Protein AF-A0A447KKJ1-F1 (afdb_monomer_lite)

Foldseek 3Di:
DFDFFCVVVLQVVLLVVLLCVQADVCCVVVVQEAADDDDLVDFDQDKHKYKYFPDKDFDPVPDDPDDFCQDPVQLATDFDWTWMKTKIKIFITHPPDCPVVVRVVSVVSSLVSLVVRDSVAPPKDKDWQDPDVPPVVLVVVVVVNVDDGDITMMMIIDITGDRPDDDDRNDDDPDDDDDDDPDDCCVVPPQNVLLVQLLVQLLVLCCVPPPPDDPVVVVVSVVQSVQKDWDWDCDPPPDPVSAIEIEIEHEDEPVSVVSSVVSSVVVQVVCVVHHHYDYDYDYDDPPDD

Secondary structure (DSSP, 8-state):
-PPPP-HHHHHHHHHHHHHHTTS-HHHHHTT-EE-SPP-SSS--SS-EEEEEEEEEEE-GGG---PPPPEETTTTEEPPEEEEEEEEEEEEEE--S---HHHHHHHHHHHHHHHHT---S-TT-EEEES---S-HHHHHHHHHHHSS---EEEEEEEEEEEE--S-PPP-------------S-GGGT-HHHHHHHHHHHHHHHHHHHHH-S--HHHHHHHHHHHHT-EEEEE--SSS-TT-PPEEEEEEEE-HHHHHHHHHHHHHHHHHHTTT-EEEEEEEE------

Organism: Serratia odorifera (NCBI:txid618)

InterPro domains:
  IPR025351 Pvc16, N-term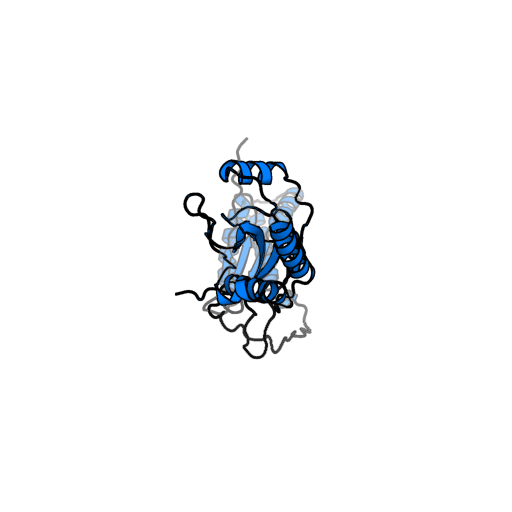inal [PF14065] (12-173)

Sequence (289 aa):
MKKSDMTLIELNTHIRTALEAYLPPEFKTANRIRFDMFDKESLPDSPTVYVFLYDIQEDLELRHGQSRHYQQQTEAFSPRYVLVRCCYLLTYWWTGDDKVTEALRVNNMALNALLNLKLGMPDAFVRVIAPSEHLSSLGNFWQSLDKPRLGLNFTVTVPVDLDLDDDAATPRVMNASLANMAATWEHEDVALQFKRALIEAALVAYAQQSGAASASDWLAVRTKLAHLQVTCDYGAALSPDGLPVIRVEGLLDSSLYETVVSEGEKLTGGWAEQCSVEMSAVQLMSTKT

pLDDT: mean 81.18, std 12.59, range [33.22, 95.81]

Radius of gyration: 37.08 Å; chains: 1; bounding box: 80×46×94 Å

Structure (mmCIF, N/CA/C/O backbone):
data_AF-A0A447KKJ1-F1
#
_entry.id   AF-A0A447KKJ1-F1
#
loop_
_atom_site.group_PDB
_atom_site.id
_atom_site.type_symbol
_atom_site.label_atom_id
_atom_site.label_alt_id
_atom_site.label_comp_id
_atom_site.label_asym_id
_atom_site.label_entity_id
_atom_site.label_seq_id
_atom_site.pdbx_PDB_ins_code
_atom_site.Cartn_x
_atom_site.Cartn_y
_atom_site.Cartn_z
_atom_site.occupancy
_atom_site.B_iso_or_equiv
_atom_site.auth_seq_id
_atom_site.auth_comp_id
_atom_site.auth_asym_id
_atom_site.auth_atom_id
_atom_site.pdbx_PDB_model_num
ATOM 1 N N . MET A 1 1 ? -14.489 10.759 -12.093 1.00 66.44 1 MET A N 1
ATOM 2 C CA . MET A 1 1 ? -14.252 10.716 -10.634 1.00 66.44 1 MET A CA 1
ATOM 3 C C . MET A 1 1 ? -13.598 9.377 -10.373 1.00 66.44 1 MET A C 1
ATOM 5 O O . MET A 1 1 ? -14.211 8.392 -10.759 1.00 66.44 1 MET A O 1
ATOM 9 N N . LYS A 1 2 ? -12.358 9.343 -9.869 1.00 75.56 2 LYS A N 1
ATOM 10 C CA . LYS A 1 2 ? -11.648 8.076 -9.637 1.00 75.56 2 LYS A CA 1
ATOM 11 C C . LYS A 1 2 ? -12.339 7.281 -8.530 1.00 75.56 2 LYS A C 1
ATOM 13 O O . LYS A 1 2 ? -12.807 7.893 -7.565 1.00 75.56 2 LYS A O 1
ATOM 18 N N . LYS A 1 3 ? -12.409 5.955 -8.653 1.00 84.25 3 LYS A N 1
ATOM 19 C CA . LYS A 1 3 ? -12.939 5.102 -7.580 1.00 84.25 3 LYS A CA 1
ATOM 20 C C . LYS A 1 3 ? -11.940 5.037 -6.418 1.00 84.25 3 LYS A C 1
ATOM 22 O O . LYS A 1 3 ? -10.749 4.827 -6.629 1.00 84.25 3 LYS A O 1
ATOM 27 N N . SER A 1 4 ? -12.425 5.238 -5.194 1.00 85.94 4 SER A N 1
ATOM 28 C CA . SER A 1 4 ? -11.621 5.122 -3.972 1.00 85.94 4 SER A CA 1
ATOM 29 C C . SER A 1 4 ? -11.809 3.754 -3.328 1.00 85.94 4 SER A C 1
ATOM 31 O O . SER A 1 4 ? -12.918 3.218 -3.305 1.00 85.94 4 SER A O 1
ATOM 33 N N . ASP A 1 5 ? -10.717 3.218 -2.800 1.00 90.25 5 ASP A N 1
ATOM 34 C CA . ASP A 1 5 ? -10.704 2.004 -1.995 1.00 90.25 5 ASP A CA 1
ATOM 35 C C . ASP A 1 5 ? -11.358 2.253 -0.619 1.00 90.25 5 ASP A C 1
ATOM 37 O O . ASP A 1 5 ? -11.205 3.328 -0.031 1.00 90.25 5 ASP A O 1
ATOM 41 N N . MET A 1 6 ? -12.127 1.279 -0.122 1.00 93.44 6 MET A N 1
ATOM 42 C CA . MET A 1 6 ? -12.921 1.391 1.113 1.00 93.44 6 MET A CA 1
ATOM 43 C C . MET A 1 6 ? -12.345 0.578 2.283 1.00 93.44 6 MET A C 1
ATOM 45 O O . MET A 1 6 ? -12.943 0.548 3.363 1.00 93.44 6 MET A O 1
ATOM 49 N N . THR A 1 7 ? -11.167 -0.026 2.116 1.00 93.69 7 THR A N 1
ATOM 50 C CA . THR A 1 7 ? -10.544 -0.961 3.065 1.00 93.69 7 THR A CA 1
ATOM 51 C C . THR A 1 7 ? -10.385 -0.365 4.462 1.00 93.69 7 THR A C 1
ATOM 53 O O . THR A 1 7 ? -10.621 -1.042 5.458 1.00 93.69 7 THR A O 1
ATOM 56 N N . LEU A 1 8 ? -10.052 0.926 4.577 1.00 92.88 8 LEU A N 1
ATOM 57 C CA . LEU A 1 8 ? -9.929 1.606 5.878 1.00 92.88 8 LEU A CA 1
ATOM 58 C C . LEU A 1 8 ? -11.261 1.666 6.651 1.00 92.88 8 LEU A C 1
ATOM 60 O O . LEU A 1 8 ? -11.288 1.565 7.879 1.00 92.88 8 LEU A O 1
ATOM 64 N N . ILE A 1 9 ? -12.379 1.826 5.942 1.00 94.12 9 ILE A N 1
ATOM 65 C CA . ILE A 1 9 ? -13.719 1.883 6.543 1.00 94.12 9 ILE A CA 1
ATOM 66 C C . ILE A 1 9 ? -14.171 0.475 6.945 1.00 94.12 9 ILE A C 1
ATOM 68 O O . ILE A 1 9 ? -14.724 0.278 8.033 1.00 94.12 9 ILE A O 1
ATOM 72 N N . GLU A 1 10 ? -13.896 -0.512 6.096 1.00 95.00 10 GLU A N 1
ATOM 73 C CA . GLU A 1 10 ? -14.143 -1.925 6.388 1.00 95.00 10 GLU A CA 1
ATOM 74 C C . GLU A 1 10 ? -13.330 -2.384 7.604 1.00 95.00 10 GLU A C 1
ATOM 76 O O . GLU A 1 10 ? -13.890 -2.970 8.532 1.00 95.00 10 GLU A O 1
ATOM 81 N N . LEU A 1 11 ? -12.053 -2.001 7.684 1.00 95.62 11 LEU A N 1
ATOM 82 C CA . LEU A 1 11 ? -11.183 -2.264 8.828 1.00 95.62 11 LEU A CA 1
ATOM 83 C C . LEU A 1 11 ? -11.795 -1.754 10.141 1.00 95.62 11 LEU A C 1
ATOM 85 O O . LEU A 1 11 ? -11.898 -2.511 11.108 1.00 95.62 11 LEU A O 1
ATOM 89 N N . ASN A 1 12 ? -12.270 -0.505 10.180 1.00 95.50 12 ASN A N 1
ATOM 90 C CA . ASN A 1 12 ? -12.935 0.043 11.368 1.00 95.50 12 ASN A CA 1
ATOM 91 C C . ASN A 1 12 ? -14.199 -0.749 11.745 1.00 95.50 12 ASN A C 1
ATOM 93 O O . ASN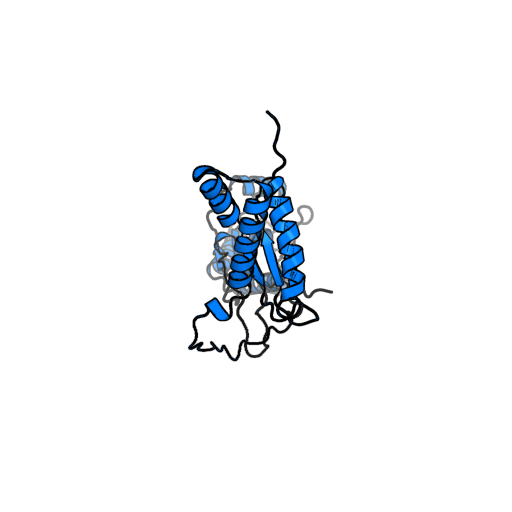 A 1 12 ? -14.478 -0.970 12.927 1.00 95.50 12 ASN A O 1
ATOM 97 N N . THR A 1 13 ? -14.950 -1.221 10.750 1.00 94.94 13 THR A N 1
ATOM 98 C CA . THR A 1 13 ? -16.148 -2.049 10.955 1.00 94.94 13 THR A CA 1
ATOM 99 C C . THR A 1 13 ? -15.791 -3.417 11.545 1.00 94.94 13 THR A C 1
ATOM 101 O O . THR A 1 13 ? -16.455 -3.896 12.472 1.00 94.94 13 THR A O 1
ATOM 104 N N . HIS A 1 14 ? -14.704 -4.029 11.077 1.00 95.06 14 HIS A N 1
ATOM 105 C CA . HIS A 1 14 ? -14.198 -5.291 11.609 1.00 95.06 14 HIS A CA 1
ATOM 106 C C . HIS A 1 14 ? -13.654 -5.150 13.033 1.00 95.06 14 HIS A C 1
ATOM 108 O O . HIS A 1 14 ? -13.992 -5.965 13.895 1.00 95.06 14 HIS A O 1
ATOM 114 N N . ILE A 1 15 ? -12.900 -4.084 13.319 1.00 95.81 15 ILE A N 1
ATOM 115 C CA . ILE A 1 15 ? -12.424 -3.777 14.676 1.00 95.81 15 ILE A CA 1
ATOM 116 C C . ILE A 1 15 ? -13.611 -3.608 15.628 1.00 95.81 15 ILE A C 1
ATOM 118 O O . ILE A 1 15 ? -13.632 -4.212 16.701 1.00 95.81 15 ILE A O 1
ATOM 122 N N . ARG A 1 16 ? -14.634 -2.839 15.229 1.00 95.81 16 ARG A N 1
ATOM 123 C CA . ARG A 1 16 ? -15.863 -2.668 16.018 1.00 95.81 16 ARG A CA 1
ATOM 124 C C . ARG A 1 16 ? -16.508 -4.013 16.327 1.00 95.81 16 ARG A C 1
ATOM 126 O O . ARG A 1 16 ? -16.782 -4.303 17.486 1.00 95.81 16 ARG A O 1
ATOM 133 N N . THR A 1 17 ? -16.721 -4.830 15.300 1.00 94.62 17 THR A N 1
ATOM 134 C CA . THR A 1 17 ? -17.378 -6.136 15.433 1.00 94.62 17 THR A CA 1
ATOM 135 C C . THR A 1 17 ? -16.623 -7.048 16.401 1.00 94.62 17 THR A C 1
ATOM 137 O O . THR A 1 17 ? -17.237 -7.715 17.231 1.00 94.62 17 THR A O 1
ATOM 140 N N . ALA A 1 18 ? -15.290 -7.044 16.343 1.00 93.81 18 ALA A N 1
ATOM 141 C CA . ALA A 1 18 ? -14.468 -7.825 17.257 1.00 93.81 18 ALA A CA 1
ATOM 142 C C . ALA A 1 18 ? -14.546 -7.318 18.706 1.00 93.81 18 ALA A C 1
ATOM 144 O O . ALA A 1 18 ? -14.642 -8.123 19.630 1.00 93.81 18 ALA A O 1
ATOM 145 N N . LEU A 1 19 ? -14.563 -5.998 18.921 1.00 95.50 19 LEU A N 1
ATOM 146 C CA . LEU A 1 19 ? -14.738 -5.415 20.255 1.00 95.50 19 LEU A CA 1
ATOM 147 C C . LEU A 1 19 ? -16.122 -5.729 20.838 1.00 95.50 19 LEU A C 1
ATOM 149 O O . LEU A 1 19 ? -16.230 -6.095 22.007 1.00 95.50 19 LEU A O 1
ATOM 153 N N . GLU A 1 20 ? -17.176 -5.648 20.025 1.00 95.25 20 GLU A N 1
ATOM 154 C CA . GLU A 1 20 ? -18.554 -5.960 20.430 1.00 95.25 20 GLU A CA 1
ATOM 155 C C . GLU A 1 20 ? -18.747 -7.412 20.888 1.00 95.25 20 GLU A C 1
ATOM 157 O O . GLU A 1 20 ? -19.671 -7.686 21.649 1.00 95.25 20 GLU A O 1
ATOM 162 N N . ALA A 1 21 ? -17.893 -8.341 20.450 1.00 94.31 21 ALA A N 1
ATOM 163 C CA . ALA A 1 21 ? -17.963 -9.742 20.863 1.00 94.31 21 ALA A CA 1
ATOM 164 C C . ALA A 1 21 ? -17.485 -9.979 22.308 1.00 94.31 21 ALA A C 1
ATOM 166 O O . ALA A 1 21 ? -17.864 -10.976 22.921 1.00 94.31 21 ALA A O 1
ATOM 167 N N . TYR A 1 22 ? -16.657 -9.081 22.848 1.00 95.00 22 TYR A N 1
ATOM 168 C CA . TYR A 1 22 ? -16.063 -9.207 24.185 1.00 95.00 22 TYR A CA 1
ATOM 169 C C . TYR A 1 22 ? -16.583 -8.162 25.172 1.00 95.00 22 TYR A C 1
ATOM 171 O O . TYR A 1 22 ? -16.606 -8.414 26.377 1.00 95.00 22 TYR A O 1
ATOM 179 N N . LEU A 1 23 ? -16.965 -6.980 24.686 1.00 94.19 23 LEU A N 1
ATOM 180 C CA . LEU A 1 23 ? -17.504 -5.919 25.527 1.00 94.19 23 LEU A CA 1
ATOM 181 C C . LEU A 1 23 ? -18.961 -6.206 25.926 1.00 94.19 23 LEU A C 1
ATOM 183 O O . LEU A 1 23 ? -19.683 -6.898 25.206 1.00 94.19 23 LEU A O 1
ATOM 187 N N . PRO A 1 24 ? -19.431 -5.653 27.061 1.00 93.25 24 PRO A N 1
ATOM 188 C CA . PRO A 1 24 ? -20.820 -5.793 27.473 1.00 93.25 24 PRO A CA 1
ATOM 189 C C . PRO A 1 24 ? -21.792 -5.341 26.368 1.00 93.25 24 PRO A C 1
ATOM 191 O O . PRO A 1 24 ? -21.516 -4.337 25.705 1.00 93.25 24 PRO A O 1
ATOM 194 N N . PRO A 1 25 ? -22.960 -5.993 26.207 1.00 92.19 25 PRO A N 1
ATOM 195 C CA . PRO A 1 25 ? -23.924 -5.672 25.148 1.00 92.19 25 PRO A CA 1
ATOM 196 C C . PRO A 1 25 ? -24.346 -4.199 25.106 1.00 92.19 25 PRO A C 1
ATOM 198 O O . PRO A 1 25 ? -24.635 -3.666 24.037 1.00 92.19 25 PRO A O 1
ATOM 201 N N . GLU A 1 26 ? -24.317 -3.522 26.257 1.00 91.50 26 GLU A N 1
ATOM 202 C CA . GLU A 1 26 ? -24.588 -2.090 26.374 1.00 91.50 26 GLU A CA 1
ATOM 203 C C . GLU A 1 26 ? -23.679 -1.229 25.489 1.00 91.50 26 GLU A C 1
ATOM 205 O O . GLU A 1 26 ? -24.110 -0.189 24.992 1.00 91.50 26 GLU A O 1
ATOM 210 N N . PHE A 1 27 ? -22.427 -1.653 25.269 1.00 92.00 27 PHE A N 1
ATOM 211 C CA . PHE A 1 27 ? -21.494 -0.924 24.414 1.00 92.00 27 PHE A CA 1
ATOM 212 C C . PHE A 1 27 ? -21.936 -0.921 22.953 1.00 92.00 27 PHE A C 1
ATOM 214 O O . PHE A 1 27 ? -21.763 0.083 22.262 1.00 92.00 27 PHE A O 1
ATOM 221 N N . LYS A 1 28 ? -22.568 -2.011 22.511 1.00 91.06 28 LYS A N 1
ATOM 222 C CA . LYS A 1 28 ? -23.168 -2.126 21.185 1.00 91.06 28 LYS A CA 1
ATOM 223 C C . LYS A 1 28 ? -24.482 -1.353 21.106 1.00 91.06 28 LYS A C 1
ATOM 225 O O . LYS A 1 28 ? -24.646 -0.510 20.230 1.00 91.06 28 LYS A O 1
ATOM 230 N N . THR A 1 29 ? -25.414 -1.599 22.030 1.00 88.88 29 THR A N 1
ATOM 231 C CA . THR A 1 29 ? -26.774 -1.033 21.956 1.00 88.88 29 THR A CA 1
ATOM 232 C C . THR A 1 29 ? -26.808 0.482 22.125 1.00 88.88 29 THR A C 1
ATOM 234 O O . THR A 1 29 ? -27.641 1.138 21.511 1.00 88.88 29 THR A O 1
ATOM 237 N N . ALA A 1 30 ? -25.914 1.043 22.943 1.00 86.56 30 ALA A N 1
ATOM 238 C CA . ALA A 1 30 ? -25.822 2.483 23.180 1.00 86.56 30 ALA A CA 1
ATOM 239 C C . ALA A 1 30 ? -24.724 3.169 22.344 1.00 86.56 30 ALA A C 1
ATOM 241 O O . ALA A 1 30 ? -24.397 4.322 22.609 1.00 86.56 30 ALA A O 1
ATOM 242 N N . ASN A 1 31 ? -24.141 2.471 21.358 1.00 88.25 31 ASN A N 1
ATOM 243 C CA . ASN A 1 31 ? -23.061 2.975 20.502 1.00 88.25 31 ASN A CA 1
ATOM 244 C C . ASN A 1 31 ? -21.889 3.605 21.289 1.00 88.25 31 ASN A C 1
ATOM 246 O O . ASN A 1 31 ? -21.388 4.679 20.960 1.00 88.25 31 ASN A O 1
ATOM 250 N N . ARG A 1 32 ? -21.437 2.922 22.346 1.00 92.44 32 ARG A N 1
ATOM 251 C CA . ARG A 1 32 ? -20.349 3.382 23.230 1.00 92.44 32 ARG A CA 1
ATOM 252 C C . ARG A 1 32 ? -18.958 2.968 22.736 1.00 92.44 32 ARG A C 1
ATOM 254 O O . ARG A 1 32 ? -17.987 3.086 23.476 1.00 92.44 32 ARG A O 1
ATOM 261 N N . ILE A 1 33 ? -18.854 2.458 21.510 1.00 94.81 33 ILE A N 1
ATOM 262 C CA . ILE A 1 33 ? -17.582 2.237 20.813 1.00 94.81 33 ILE A CA 1
ATOM 263 C C . ILE A 1 33 ? -17.464 3.324 19.747 1.00 94.81 33 ILE A C 1
ATOM 265 O O . ILE A 1 33 ? -18.212 3.329 18.763 1.00 94.81 33 ILE A O 1
ATOM 269 N N . ARG A 1 34 ? -16.545 4.264 19.950 1.00 94.44 34 ARG A N 1
ATOM 270 C CA . ARG A 1 34 ? -16.376 5.450 19.105 1.00 94.44 34 ARG A CA 1
ATOM 271 C C . ARG A 1 34 ? -15.046 5.405 18.363 1.00 94.44 34 ARG A C 1
ATOM 273 O O . ARG A 1 34 ? -14.055 4.947 18.915 1.00 94.44 34 ARG A O 1
ATOM 280 N N . PHE A 1 35 ? -15.047 5.867 17.116 1.00 94.06 35 PHE A N 1
ATOM 281 C CA . PHE A 1 35 ? -13.861 5.941 16.243 1.00 94.06 35 PHE A CA 1
ATOM 282 C C . PHE A 1 35 ? -13.492 7.390 15.892 1.00 94.06 35 PHE A C 1
ATOM 284 O O . PHE A 1 35 ? -12.598 7.632 15.086 1.00 94.06 35 PHE A O 1
ATOM 291 N N . ASP A 1 36 ? -14.211 8.356 16.460 1.00 88.31 36 ASP A N 1
ATOM 292 C CA . ASP A 1 36 ? -13.897 9.769 16.323 1.00 88.31 36 ASP A CA 1
ATOM 293 C C . ASP A 1 36 ? -12.812 10.194 17.318 1.00 88.31 36 ASP A C 1
ATOM 295 O O . ASP A 1 36 ? -12.407 9.449 18.217 1.00 88.31 36 ASP A O 1
ATOM 299 N N . MET A 1 37 ? -12.308 11.410 17.117 1.00 79.19 37 MET A N 1
ATOM 300 C CA . MET A 1 37 ? -11.402 12.025 18.072 1.00 79.19 37 MET A CA 1
ATOM 301 C C . MET A 1 37 ? -12.158 12.304 19.372 1.00 79.19 37 MET A C 1
ATOM 303 O O . MET A 1 37 ? -13.313 12.733 19.357 1.00 79.19 37 MET A O 1
ATOM 307 N N . PHE A 1 38 ? -11.497 12.063 20.500 1.00 76.12 38 PHE A N 1
ATOM 308 C CA . PHE A 1 38 ? -12.041 12.441 21.798 1.00 76.12 38 PHE A CA 1
ATOM 309 C C . PHE A 1 38 ? -12.193 13.975 21.872 1.00 76.12 38 PHE A C 1
ATOM 311 O O . PHE A 1 38 ? -11.375 14.719 21.323 1.00 76.12 38 PHE A O 1
ATOM 318 N N . ASP A 1 39 ? -13.206 14.445 22.597 1.00 79.88 39 ASP A N 1
ATOM 319 C CA . ASP A 1 39 ? -13.374 15.858 22.936 1.00 79.88 39 ASP A CA 1
ATOM 320 C C . ASP A 1 39 ? -13.016 16.064 24.416 1.00 79.88 39 ASP A C 1
ATOM 322 O O . ASP A 1 39 ? -13.538 15.376 25.294 1.00 79.88 39 ASP A O 1
ATOM 326 N N . LYS A 1 40 ? -12.084 16.983 24.696 1.00 72.19 40 LYS A N 1
ATOM 327 C CA . LYS A 1 40 ? -11.640 17.294 26.067 1.00 72.19 40 LYS A CA 1
ATOM 328 C C . LYS A 1 40 ? -12.680 18.102 26.829 1.00 72.19 40 LYS A C 1
ATOM 330 O O . LYS A 1 40 ? -12.732 18.015 28.053 1.00 72.19 40 LYS A O 1
ATOM 335 N N . GLU A 1 41 ? -13.476 18.891 26.114 1.00 78.19 41 GLU A N 1
ATOM 336 C CA . GLU A 1 41 ? -14.480 19.781 26.697 1.00 78.19 41 GLU A CA 1
ATOM 337 C C . GLU A 1 41 ? -15.801 19.042 26.951 1.00 78.19 41 GLU A C 1
ATOM 339 O O . GLU A 1 41 ? -16.579 19.438 27.819 1.00 78.19 41 GLU A O 1
ATOM 344 N N . SER A 1 42 ? -16.022 17.922 26.255 1.00 80.69 42 SER A N 1
ATOM 345 C CA . SER A 1 42 ? -17.222 17.091 26.365 1.00 80.69 42 SER A CA 1
ATOM 346 C C . SER A 1 42 ? -16.869 15.627 26.638 1.00 80.69 42 SER A C 1
ATOM 348 O O . SER A 1 42 ? -16.848 14.773 25.748 1.00 80.69 42 SER A O 1
ATOM 350 N N . LEU A 1 43 ? -16.586 15.321 27.908 1.00 79.19 43 LEU A N 1
ATOM 351 C CA . LEU A 1 43 ? -16.404 13.937 28.341 1.00 79.19 43 LEU A CA 1
ATOM 352 C C . LEU A 1 43 ? -17.739 13.175 28.309 1.00 79.19 43 LEU A C 1
ATOM 354 O O . LEU A 1 43 ? -18.778 13.742 28.644 1.00 79.19 43 LEU A O 1
ATOM 358 N N . PRO A 1 44 ? -17.731 11.880 27.954 1.00 83.69 44 PRO A N 1
ATOM 359 C CA . PRO A 1 44 ? -18.957 11.104 27.867 1.00 83.69 44 PRO A CA 1
ATOM 360 C C . PRO A 1 44 ? -19.539 10.806 29.255 1.00 83.69 44 PRO A C 1
ATOM 362 O O . PRO A 1 44 ? -18.862 10.252 30.124 1.00 83.69 44 PRO A O 1
ATOM 365 N N . ASP A 1 45 ? -20.839 11.058 29.412 1.00 84.19 45 ASP A N 1
ATOM 366 C CA . ASP A 1 45 ? -21.598 10.763 30.640 1.00 84.19 45 ASP A CA 1
ATOM 367 C C . ASP A 1 45 ? -21.755 9.262 30.931 1.00 84.19 45 ASP A C 1
ATOM 369 O O . ASP A 1 45 ? -22.179 8.852 32.013 1.00 84.19 45 ASP A O 1
ATOM 373 N N . SER A 1 46 ? -21.408 8.413 29.964 1.00 87.50 46 SER A N 1
ATOM 374 C CA . SER A 1 46 ? -21.503 6.961 30.083 1.00 87.50 46 SER A CA 1
ATOM 375 C C . SER A 1 46 ? -20.192 6.269 29.699 1.00 87.50 46 SER A C 1
ATOM 377 O O . SER A 1 46 ? -19.427 6.821 28.901 1.00 87.50 46 SER A O 1
ATOM 379 N N . PRO A 1 47 ? -19.926 5.064 30.242 1.00 89.81 47 PRO A N 1
ATOM 380 C CA . PRO A 1 47 ? -18.747 4.265 29.911 1.00 89.81 47 PRO A CA 1
ATOM 381 C C . PRO A 1 47 ? -18.558 4.124 28.401 1.00 89.81 47 PRO A C 1
ATOM 383 O O . PRO A 1 47 ? -19.397 3.529 27.734 1.00 89.81 47 PRO A O 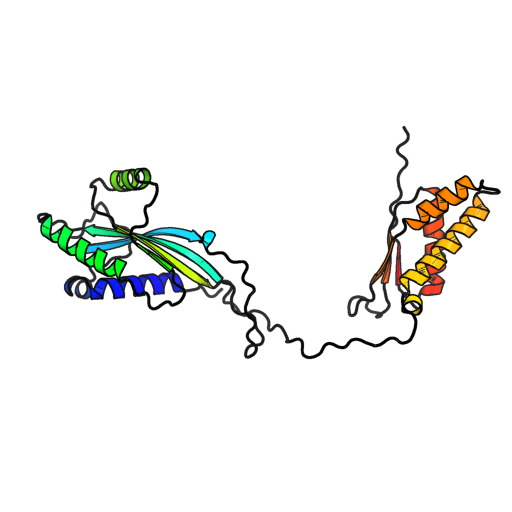1
ATOM 386 N N . THR A 1 48 ? -17.473 4.665 27.856 1.00 92.12 48 THR A N 1
ATOM 387 C CA . THR A 1 48 ? -17.234 4.735 26.409 1.00 92.12 48 THR A CA 1
ATOM 388 C C . THR A 1 48 ? -15.816 4.292 26.080 1.00 92.12 48 THR A C 1
ATOM 390 O O . THR A 1 48 ? -14.855 4.705 26.728 1.00 92.12 48 THR A O 1
ATOM 393 N N . VAL A 1 49 ? -15.678 3.445 25.062 1.00 93.62 49 VAL A N 1
ATOM 394 C CA . VAL A 1 49 ? -14.392 3.036 24.492 1.00 93.62 49 VAL A CA 1
ATOM 395 C C . VAL A 1 49 ? -14.152 3.836 23.218 1.00 93.62 49 VAL A C 1
ATOM 397 O O . VAL A 1 49 ? -14.946 3.774 22.281 1.00 93.62 49 VAL A O 1
ATOM 400 N N . TYR A 1 50 ? -13.045 4.568 23.181 1.00 93.50 50 TYR A N 1
ATOM 401 C CA . TYR A 1 50 ? -12.571 5.272 21.995 1.00 93.50 50 TYR A CA 1
ATOM 402 C C . TYR A 1 50 ? -11.478 4.454 21.320 1.00 93.50 50 TYR A C 1
ATOM 404 O O . TYR A 1 50 ? -10.542 4.006 21.979 1.00 93.50 50 TYR A O 1
ATOM 412 N N . VAL A 1 51 ? -11.598 4.282 20.008 1.00 95.06 51 VAL A N 1
ATOM 413 C CA . VAL A 1 51 ? -10.655 3.599 19.124 1.00 95.06 51 VAL A CA 1
ATOM 414 C C . VAL A 1 51 ? -10.115 4.643 18.155 1.00 95.06 51 VAL A C 1
ATOM 416 O O . VAL A 1 51 ? -10.686 4.890 17.097 1.00 95.06 51 VAL A O 1
ATOM 419 N N . PHE A 1 52 ? -9.039 5.313 18.553 1.00 92.00 52 PHE A N 1
ATOM 420 C CA . PHE A 1 52 ? -8.515 6.466 17.832 1.00 92.00 52 PHE A CA 1
ATOM 421 C C . PHE A 1 52 ? -7.408 6.052 16.859 1.00 92.00 52 PHE A C 1
ATOM 423 O O . PHE A 1 52 ? -6.384 5.521 17.284 1.00 92.00 52 PHE A O 1
ATOM 430 N N . LEU A 1 53 ? -7.602 6.299 15.563 1.00 93.44 53 LEU A N 1
ATOM 431 C CA . LEU A 1 53 ? -6.577 6.121 14.531 1.00 93.44 53 LEU A CA 1
ATOM 432 C C . LEU A 1 53 ? -5.661 7.351 14.529 1.00 93.44 53 LEU A C 1
ATOM 434 O O . LEU A 1 53 ? -6.050 8.403 14.027 1.00 93.44 53 LEU A O 1
ATOM 438 N N . TYR A 1 54 ? -4.480 7.236 15.137 1.00 88.62 54 TYR A N 1
ATOM 439 C CA . TYR A 1 54 ? -3.595 8.386 15.364 1.00 88.62 54 TYR A CA 1
ATOM 440 C C . TYR A 1 54 ? -2.518 8.556 14.291 1.00 88.62 54 TYR A C 1
ATOM 442 O O . TYR A 1 54 ? -1.944 9.636 14.179 1.00 88.62 54 TYR A O 1
ATOM 450 N N . ASP A 1 55 ? -2.221 7.500 13.535 1.00 90.44 55 ASP A N 1
ATOM 451 C CA . ASP A 1 55 ? -1.205 7.522 12.487 1.00 90.44 55 ASP A CA 1
ATOM 452 C C . ASP A 1 55 ? -1.518 6.485 11.397 1.00 90.44 55 ASP A C 1
ATOM 454 O O . ASP A 1 55 ? -2.042 5.401 11.679 1.00 90.44 55 ASP A O 1
ATOM 458 N N . ILE A 1 56 ? -1.203 6.836 10.150 1.00 93.56 56 ILE A N 1
ATOM 459 C CA . ILE A 1 56 ? -1.348 5.990 8.964 1.00 93.56 56 ILE A CA 1
ATOM 460 C C . ILE A 1 56 ? -0.086 6.162 8.129 1.00 93.56 56 ILE A C 1
ATOM 462 O O . ILE A 1 56 ? 0.242 7.269 7.704 1.00 93.56 56 ILE A O 1
ATOM 466 N N . GLN A 1 57 ? 0.596 5.059 7.849 1.00 92.81 57 GLN A N 1
ATOM 467 C CA . GLN A 1 57 ? 1.847 5.074 7.096 1.00 92.81 57 GLN A CA 1
ATOM 468 C C . GLN A 1 57 ? 1.972 3.838 6.214 1.00 92.81 57 GLN A C 1
ATOM 470 O O . GLN A 1 57 ? 1.409 2.793 6.520 1.00 92.81 57 GLN A O 1
ATOM 475 N N . GLU A 1 58 ? 2.722 3.935 5.121 1.00 92.06 58 GLU A N 1
ATOM 476 C CA . GLU A 1 58 ? 3.070 2.756 4.325 1.00 92.06 58 GLU A CA 1
ATOM 477 C C . GLU A 1 58 ? 3.980 1.821 5.140 1.00 92.06 58 GLU A C 1
ATOM 479 O O . GLU A 1 58 ? 4.944 2.264 5.769 1.00 92.06 58 GLU A O 1
ATOM 484 N N . ASP A 1 59 ? 3.685 0.521 5.127 1.00 91.19 59 ASP A N 1
ATOM 485 C CA . ASP A 1 59 ? 4.508 -0.491 5.785 1.00 91.19 59 ASP A CA 1
ATOM 486 C C . ASP A 1 59 ? 5.622 -0.977 4.852 1.00 91.19 59 ASP A C 1
ATOM 488 O O . ASP A 1 59 ? 5.484 -1.958 4.116 1.00 91.19 59 ASP A O 1
ATOM 492 N N . LEU A 1 60 ? 6.748 -0.264 4.867 1.00 88.88 60 LEU A N 1
ATOM 493 C CA . LEU A 1 60 ? 7.892 -0.580 4.010 1.00 88.88 60 LEU A CA 1
ATOM 494 C C . LEU A 1 60 ? 8.557 -1.921 4.357 1.00 88.88 60 LEU A C 1
ATOM 496 O O . LEU A 1 60 ? 9.195 -2.509 3.487 1.00 88.88 60 LEU A O 1
ATOM 500 N N . GLU A 1 61 ? 8.395 -2.430 5.585 1.00 86.06 61 GLU A N 1
ATOM 501 C CA . GLU A 1 61 ? 8.940 -3.737 5.993 1.00 86.06 61 GLU A CA 1
ATOM 502 C C . GLU A 1 61 ? 8.294 -4.886 5.212 1.00 86.06 61 GLU A C 1
ATOM 504 O O . GLU A 1 61 ? 8.943 -5.889 4.915 1.00 86.06 61 GLU A O 1
ATOM 509 N N . LEU A 1 62 ? 7.015 -4.725 4.868 1.00 83.75 62 LEU A N 1
ATOM 510 C CA . LEU A 1 62 ? 6.227 -5.710 4.131 1.00 83.75 62 LEU A CA 1
ATOM 511 C C . LEU A 1 62 ? 6.157 -5.399 2.629 1.00 83.75 62 LEU A C 1
ATOM 513 O O . LEU A 1 62 ? 5.538 -6.140 1.861 1.00 83.75 62 LEU A O 1
ATOM 517 N N . ARG A 1 63 ? 6.814 -4.321 2.177 1.00 77.12 63 ARG A N 1
ATOM 518 C CA . ARG A 1 63 ? 6.882 -3.953 0.763 1.00 77.12 63 ARG A CA 1
ATOM 519 C C . ARG A 1 63 ? 7.810 -4.906 0.018 1.00 77.12 63 ARG A C 1
ATOM 521 O O . ARG A 1 63 ? 8.998 -4.661 -0.176 1.00 77.12 63 ARG A O 1
ATOM 528 N N . HIS A 1 64 ? 7.238 -5.997 -0.459 1.00 71.19 64 HIS A N 1
ATOM 529 C CA . HIS A 1 64 ? 7.900 -6.879 -1.404 1.00 71.19 64 HIS A CA 1
ATOM 530 C C . HIS A 1 64 ? 7.737 -6.323 -2.826 1.00 71.19 64 HIS A C 1
ATOM 532 O O . HIS A 1 64 ? 6.705 -5.744 -3.159 1.00 71.19 64 HIS A O 1
ATOM 538 N N . GLY A 1 65 ? 8.753 -6.488 -3.679 1.00 71.06 65 GLY A N 1
ATOM 539 C CA . GLY A 1 65 ? 8.709 -6.108 -5.097 1.00 71.06 65 GLY A CA 1
ATOM 540 C C . GLY A 1 65 ? 7.794 -7.018 -5.920 1.00 71.06 65 GLY A C 1
ATOM 541 O O . GLY A 1 65 ? 8.246 -7.631 -6.883 1.00 71.06 65 GLY A O 1
ATOM 542 N N . GLN A 1 66 ? 6.536 -7.174 -5.506 1.00 70.44 66 GLN A N 1
ATOM 543 C CA . GLN A 1 66 ? 5.591 -8.062 -6.165 1.00 70.44 66 GLN A CA 1
ATOM 544 C C . GLN A 1 66 ? 5.140 -7.464 -7.493 1.00 70.44 66 GLN A C 1
ATOM 546 O O . GLN A 1 66 ? 4.677 -6.325 -7.573 1.00 70.44 66 GLN A O 1
ATOM 551 N N . SER A 1 67 ? 5.299 -8.253 -8.552 1.00 79.94 67 SER A N 1
ATOM 552 C CA . SER A 1 67 ? 4.706 -7.948 -9.846 1.00 79.94 67 SER A CA 1
ATOM 553 C C . SER A 1 67 ? 3.187 -8.076 -9.765 1.00 79.94 67 SER A C 1
ATOM 555 O O . SER A 1 67 ? 2.660 -8.910 -9.031 1.00 79.94 67 SER A O 1
ATOM 557 N N . ARG A 1 68 ? 2.482 -7.264 -10.553 1.00 85.81 68 ARG A N 1
ATOM 558 C CA . ARG A 1 68 ? 1.024 -7.341 -10.666 1.00 85.81 68 ARG A CA 1
ATOM 559 C C . ARG A 1 68 ? 0.625 -8.680 -11.280 1.00 85.81 68 ARG A C 1
ATOM 561 O O . ARG A 1 68 ? 1.270 -9.149 -12.220 1.00 85.81 68 ARG A O 1
ATOM 568 N N . HIS A 1 69 ? -0.434 -9.292 -10.766 1.00 86.69 69 HIS A N 1
ATOM 569 C CA . HIS A 1 69 ? -0.887 -10.584 -11.260 1.00 86.69 69 HIS A CA 1
ATOM 570 C C . HIS A 1 69 ? -1.714 -10.399 -12.534 1.00 86.69 69 HIS A C 1
ATOM 572 O O . HIS A 1 69 ? -2.660 -9.620 -12.543 1.00 86.69 69 HIS A O 1
ATOM 578 N N . TYR A 1 70 ? -1.385 -11.108 -13.613 1.00 88.94 70 TYR A N 1
ATOM 579 C CA . TYR A 1 70 ? -2.191 -11.073 -14.833 1.00 88.94 70 TYR A CA 1
ATOM 580 C C . TYR A 1 70 ? -3.401 -12.003 -14.709 1.00 88.94 70 TYR A C 1
ATOM 582 O O . TYR A 1 70 ? -3.246 -13.208 -14.507 1.00 88.94 70 TYR A O 1
ATOM 590 N N . GLN A 1 71 ? -4.603 -11.456 -14.862 1.00 87.88 71 GLN A N 1
ATOM 591 C CA . GLN A 1 71 ? -5.850 -12.206 -14.831 1.00 87.88 71 GLN A CA 1
ATOM 592 C C . GLN A 1 71 ? -6.262 -12.591 -16.254 1.00 87.88 71 GLN A C 1
ATOM 594 O O . GLN A 1 71 ? -6.734 -11.771 -17.036 1.00 87.88 71 GLN A O 1
ATOM 599 N N . GLN A 1 72 ? -6.134 -13.876 -16.590 1.00 85.12 72 GLN A N 1
ATOM 600 C CA . GLN A 1 72 ? -6.426 -14.364 -17.943 1.00 85.12 72 GLN A CA 1
ATOM 601 C C . GLN A 1 72 ? -7.891 -14.150 -18.371 1.00 85.12 72 GLN A C 1
ATOM 603 O O . GLN A 1 72 ? -8.157 -14.003 -19.556 1.00 85.12 72 GLN A O 1
ATOM 608 N N . GLN A 1 73 ? -8.845 -14.156 -17.435 1.00 85.69 73 GLN A N 1
ATOM 609 C CA . GLN A 1 73 ? -10.273 -14.019 -17.755 1.00 85.69 73 GLN A CA 1
ATOM 610 C C . GLN A 1 73 ? -10.660 -12.602 -18.191 1.00 85.69 73 GLN A C 1
ATOM 612 O O . GLN A 1 73 ? -11.576 -12.444 -18.990 1.00 85.69 73 GLN A O 1
ATOM 617 N N . THR A 1 74 ? -9.982 -11.594 -17.646 1.00 84.19 74 THR A N 1
ATOM 618 C CA . THR A 1 74 ? -10.239 -10.172 -17.910 1.00 84.19 74 THR A CA 1
ATOM 619 C C . THR A 1 74 ? -9.210 -9.566 -18.861 1.00 84.19 74 THR A C 1
ATOM 621 O O . THR A 1 74 ? -9.358 -8.416 -19.257 1.00 84.19 74 THR A O 1
ATOM 624 N N . GLU A 1 75 ? -8.169 -10.329 -19.214 1.00 86.00 75 GLU A N 1
ATOM 625 C CA . GLU A 1 75 ? -6.999 -9.875 -19.975 1.00 86.00 75 GLU A CA 1
ATOM 626 C C . GLU A 1 75 ? -6.349 -8.614 -19.382 1.00 86.00 75 GLU A C 1
ATOM 628 O O . GLU A 1 75 ? -5.732 -7.813 -20.083 1.00 86.00 75 GLU A O 1
ATOM 633 N N . ALA A 1 76 ? -6.469 -8.441 -18.068 1.00 86.38 76 ALA A N 1
ATOM 634 C CA . ALA A 1 76 ? -6.000 -7.271 -17.346 1.00 86.38 76 ALA A CA 1
ATOM 635 C C . ALA A 1 76 ? -5.093 -7.681 -16.185 1.00 86.38 76 ALA A C 1
ATOM 637 O O . ALA A 1 76 ? -5.131 -8.807 -15.684 1.00 86.38 76 ALA A O 1
ATOM 638 N N . PHE A 1 77 ? -4.257 -6.752 -15.738 1.00 86.81 77 PHE A N 1
ATOM 639 C CA . PHE A 1 77 ? -3.496 -6.938 -14.512 1.00 86.81 77 PHE A CA 1
ATOM 640 C C . PHE A 1 77 ? -4.364 -6.602 -13.299 1.00 86.81 77 PHE A C 1
ATOM 642 O O . PHE A 1 77 ? -5.126 -5.639 -13.318 1.00 86.81 77 PHE A O 1
ATOM 649 N N . SER A 1 78 ? -4.208 -7.358 -12.212 1.00 86.50 78 SER A N 1
ATOM 650 C CA . SER A 1 78 ? -4.807 -7.039 -10.916 1.00 86.50 78 SER A CA 1
ATOM 651 C C . SER A 1 78 ? -4.423 -5.620 -10.497 1.00 86.50 78 SER A C 1
ATOM 653 O O . SER A 1 78 ? -3.286 -5.214 -10.791 1.00 86.50 78 SER A O 1
ATOM 655 N N . PRO A 1 79 ? -5.299 -4.878 -9.796 1.00 86.06 79 PRO A N 1
ATOM 656 C CA . PRO A 1 79 ? -4.951 -3.570 -9.262 1.00 86.06 79 PRO A CA 1
ATOM 657 C C . PRO A 1 79 ? -3.622 -3.620 -8.515 1.00 86.06 79 PRO A C 1
ATOM 659 O O . PRO A 1 79 ? -3.228 -4.640 -7.934 1.00 86.06 79 PRO A O 1
ATOM 662 N N . ARG A 1 80 ? -2.880 -2.521 -8.589 1.00 86.38 80 ARG A N 1
ATOM 663 C CA . ARG A 1 80 ? -1.716 -2.359 -7.726 1.00 86.38 80 ARG A CA 1
ATOM 664 C C . ARG A 1 80 ? -2.236 -2.111 -6.316 1.00 86.38 80 ARG A C 1
ATOM 666 O O . ARG A 1 80 ? -3.203 -1.388 -6.173 1.00 86.38 80 ARG A O 1
ATOM 673 N N . TYR A 1 81 ? -1.563 -2.614 -5.293 1.00 88.94 81 TYR A N 1
ATOM 674 C CA . TYR A 1 81 ? -1.896 -2.285 -3.909 1.00 88.94 81 TYR A CA 1
ATOM 675 C C . TYR A 1 81 ? -0.669 -1.780 -3.156 1.00 88.94 81 TYR A C 1
ATOM 677 O O . TYR A 1 81 ? 0.478 -1.978 -3.576 1.00 88.94 81 TYR A O 1
ATOM 685 N N . VAL A 1 82 ? -0.916 -1.103 -2.041 1.00 90.69 82 VAL A N 1
ATOM 686 C CA . VAL A 1 82 ? 0.096 -0.705 -1.058 1.00 90.69 82 VAL A CA 1
ATOM 687 C C . VAL A 1 82 ? -0.305 -1.216 0.312 1.00 90.69 82 VAL A C 1
ATOM 689 O O . VAL A 1 82 ? -1.477 -1.195 0.672 1.00 90.69 82 VAL A O 1
ATOM 692 N N . LEU A 1 83 ? 0.669 -1.693 1.080 1.00 92.88 83 LEU A N 1
ATOM 693 C CA . LEU A 1 83 ? 0.426 -2.130 2.447 1.00 92.88 83 LEU A CA 1
ATOM 694 C C . LEU A 1 83 ? 0.462 -0.912 3.362 1.00 92.88 83 LEU A C 1
ATOM 696 O O . LEU A 1 83 ? 1.494 -0.257 3.504 1.00 92.88 83 LEU A O 1
ATOM 700 N N . VAL A 1 84 ? -0.678 -0.601 3.963 1.00 94.19 84 VAL A N 1
ATOM 701 C CA . VAL A 1 84 ? -0.862 0.567 4.818 1.00 94.19 84 VAL A CA 1
ATOM 702 C C . VAL A 1 84 ? -1.000 0.117 6.261 1.00 94.19 84 VAL A C 1
ATOM 704 O O . VAL A 1 84 ? -1.913 -0.625 6.618 1.00 94.19 84 VAL A O 1
ATOM 707 N N . ARG A 1 85 ? -0.086 0.598 7.097 1.00 94.50 85 ARG A N 1
ATOM 708 C CA . ARG A 1 85 ? -0.044 0.403 8.538 1.00 94.50 85 ARG A CA 1
ATOM 709 C C . ARG A 1 85 ? -0.906 1.449 9.236 1.00 94.50 85 ARG A C 1
ATOM 711 O O . ARG A 1 85 ? -0.574 2.632 9.253 1.00 94.50 85 ARG A O 1
ATOM 718 N N . CYS A 1 86 ? -1.990 0.989 9.843 1.00 94.88 86 CYS A N 1
ATOM 719 C CA . CYS A 1 86 ? -2.945 1.789 10.597 1.00 94.88 86 CYS A CA 1
ATOM 720 C C . CYS A 1 86 ? -2.666 1.642 12.095 1.00 94.88 86 CYS A C 1
ATOM 722 O O . CYS A 1 86 ? -2.771 0.543 12.647 1.00 94.88 86 CYS A O 1
ATOM 724 N N . CYS A 1 87 ? -2.299 2.736 12.755 1.00 92.88 87 CYS A N 1
ATOM 725 C CA . CYS A 1 87 ? -1.925 2.750 14.163 1.00 92.88 87 CYS A CA 1
ATOM 726 C C . CYS A 1 87 ? -3.084 3.262 15.025 1.00 92.88 87 CYS A C 1
ATOM 728 O O . CYS A 1 87 ? -3.462 4.433 14.958 1.00 92.88 87 CYS A O 1
ATOM 730 N N . TYR A 1 88 ? -3.624 2.390 15.871 1.00 93.31 88 TYR A N 1
ATOM 731 C CA . TYR A 1 88 ? -4.759 2.693 16.728 1.00 93.31 88 TYR A CA 1
ATOM 732 C C . TYR A 1 88 ? -4.359 2.795 18.196 1.00 93.31 88 TYR A C 1
ATOM 734 O O . TYR A 1 88 ? -3.495 2.070 18.695 1.00 93.31 88 TYR A O 1
ATOM 742 N N . LEU A 1 89 ? -5.061 3.673 18.904 1.00 91.19 89 LEU A N 1
ATOM 743 C CA . LEU A 1 89 ? -5.003 3.828 20.344 1.00 91.19 89 LEU A CA 1
ATOM 744 C C . LEU A 1 89 ? -6.401 3.631 20.927 1.00 91.19 89 LEU A C 1
ATOM 746 O O . LEU A 1 89 ? -7.312 4.424 20.685 1.00 91.19 89 LEU A O 1
ATOM 750 N N . LEU A 1 90 ? -6.563 2.572 21.716 1.00 92.88 90 LEU A N 1
ATOM 751 C CA . LEU A 1 90 ? -7.801 2.278 22.421 1.00 92.88 90 LEU A CA 1
ATOM 752 C C . LEU A 1 90 ? -7.746 2.849 23.839 1.00 92.88 90 LEU A C 1
ATOM 754 O O . LEU A 1 90 ? -6.806 2.578 24.587 1.00 92.88 90 LEU A O 1
ATOM 758 N N . THR A 1 91 ? -8.760 3.627 24.214 1.00 90.69 91 THR A N 1
ATOM 759 C CA . THR A 1 91 ? -8.875 4.249 25.542 1.00 90.69 91 THR A CA 1
ATOM 760 C C . THR A 1 91 ? -10.290 4.129 26.096 1.00 90.69 91 THR A C 1
ATOM 762 O O . THR A 1 91 ? -11.267 4.109 25.348 1.00 90.69 91 THR A O 1
ATOM 765 N N . TYR A 1 92 ? -10.404 4.058 27.421 1.00 91.25 92 TYR A N 1
ATOM 766 C CA . TYR A 1 92 ? -11.678 3.999 28.136 1.00 91.25 92 TYR A CA 1
ATOM 767 C C . TYR A 1 92 ? -11.965 5.316 28.866 1.00 91.25 92 TYR A C 1
ATOM 769 O O . TYR A 1 92 ? -11.092 5.851 29.557 1.00 91.25 92 TYR A O 1
ATOM 777 N N . TRP A 1 93 ? -13.198 5.807 28.738 1.00 87.81 93 TRP A N 1
ATOM 778 C CA . TRP A 1 93 ? -13.648 7.094 29.259 1.00 87.81 93 TRP A CA 1
ATOM 779 C C . TRP A 1 93 ? -14.982 6.977 29.987 1.00 87.81 93 TRP A C 1
ATOM 781 O O . TRP A 1 93 ? -15.913 6.334 29.504 1.00 87.81 93 TRP A O 1
ATOM 791 N N . TRP A 1 94 ? -15.073 7.633 31.140 1.00 84.00 94 TRP A N 1
ATOM 792 C CA . TRP A 1 94 ? -16.286 7.736 31.943 1.00 84.00 94 TRP A CA 1
ATOM 793 C C . TRP A 1 94 ? -16.160 8.919 32.915 1.00 84.00 94 TRP A C 1
ATOM 795 O O . TRP A 1 94 ? -15.061 9.189 33.407 1.00 84.00 94 TRP A O 1
ATOM 805 N N . THR A 1 95 ? -17.257 9.642 33.157 1.00 77.56 95 THR A N 1
ATOM 806 C CA . THR A 1 95 ? -17.333 10.765 34.115 1.00 77.56 95 THR A CA 1
ATOM 807 C C . THR A 1 95 ? -17.905 10.380 35.482 1.00 77.56 95 THR A C 1
ATOM 809 O O . THR A 1 95 ? -17.847 11.191 36.403 1.00 77.56 95 THR A O 1
ATOM 812 N N . GLY A 1 96 ? -18.457 9.169 35.634 1.00 70.00 96 GLY A N 1
ATOM 813 C CA . GLY A 1 96 ? -18.942 8.678 36.927 1.00 70.00 96 GLY A CA 1
ATOM 814 C C . GLY A 1 96 ? -17.802 8.350 37.893 1.00 70.00 96 GLY A C 1
ATOM 815 O O . GLY A 1 96 ? -16.646 8.278 37.483 1.00 70.00 96 GLY A O 1
ATOM 816 N N . ASP A 1 97 ? -18.131 8.150 39.175 1.00 64.44 97 ASP A N 1
ATOM 817 C CA . ASP A 1 97 ? -17.142 7.813 40.208 1.00 64.44 97 ASP A CA 1
ATOM 818 C C . ASP A 1 97 ? -16.318 6.590 39.781 1.00 64.44 97 ASP A C 1
ATOM 820 O O . ASP A 1 97 ? -16.817 5.458 39.745 1.00 64.44 97 ASP A O 1
ATOM 824 N N . ASP A 1 98 ? -15.052 6.858 39.445 1.00 60.97 98 ASP A N 1
ATOM 825 C CA . ASP A 1 98 ? -14.055 5.931 38.916 1.00 60.97 98 ASP A CA 1
ATOM 826 C C . ASP A 1 98 ? -13.814 4.793 39.922 1.00 60.97 98 ASP A C 1
ATOM 828 O O . ASP A 1 98 ? -12.862 4.775 40.708 1.00 60.97 98 ASP A O 1
ATOM 832 N N . LYS A 1 99 ? -14.673 3.770 39.903 1.00 65.88 99 LYS A N 1
ATOM 833 C CA . LYS A 1 99 ? -14.308 2.471 40.460 1.00 65.88 99 LYS A CA 1
ATOM 834 C C . LYS A 1 99 ? -13.212 1.939 39.550 1.00 65.88 99 LYS A C 1
ATOM 836 O O . LYS A 1 99 ? -13.510 1.375 38.504 1.00 65.88 99 LYS A O 1
ATOM 841 N N . VAL A 1 100 ? -11.952 2.117 39.947 1.00 71.12 100 VAL A N 1
ATOM 842 C CA . VAL A 1 100 ? -10.745 1.607 39.262 1.00 71.12 100 VAL A CA 1
ATOM 843 C C . VAL A 1 100 ? -10.943 0.175 38.745 1.00 71.12 100 VAL A C 1
ATOM 845 O O . VAL A 1 100 ? -10.514 -0.167 37.645 1.00 71.12 100 VAL A O 1
ATOM 848 N N . THR A 1 101 ? -11.673 -0.645 39.501 1.00 80.00 101 THR A N 1
ATOM 849 C CA . THR A 1 101 ? -12.071 -2.010 39.146 1.00 80.00 101 THR A CA 1
ATOM 850 C C . THR A 1 101 ? -12.873 -2.110 37.843 1.00 80.00 101 THR A C 1
ATOM 852 O O . THR A 1 101 ? -12.652 -3.039 37.074 1.00 80.00 101 THR A O 1
ATOM 855 N N . GLU A 1 102 ? -13.785 -1.177 37.568 1.00 84.25 102 GLU A N 1
ATOM 856 C CA . GLU A 1 102 ? -14.627 -1.180 36.367 1.00 84.25 102 GLU A CA 1
ATOM 857 C C . GLU A 1 102 ? -13.836 -0.774 35.124 1.00 84.25 102 GLU A C 1
ATOM 859 O O . GLU A 1 102 ? -13.876 -1.472 34.112 1.00 84.25 102 GLU A O 1
ATOM 864 N N . ALA A 1 103 ? -13.040 0.294 35.225 1.00 85.88 103 ALA A N 1
ATOM 865 C CA . ALA A 1 103 ? -12.134 0.697 34.153 1.00 85.88 103 ALA A CA 1
ATOM 866 C C . ALA A 1 103 ? -11.146 -0.431 33.816 1.00 85.88 103 ALA A C 1
ATOM 868 O O . ALA A 1 103 ? -10.911 -0.731 32.645 1.00 85.88 103 ALA A O 1
ATOM 869 N N . LEU A 1 104 ? -10.602 -1.110 34.832 1.00 89.00 104 LEU A N 1
ATOM 870 C CA . LEU A 1 104 ? -9.720 -2.256 34.633 1.00 89.00 104 LEU A CA 1
ATOM 871 C C . LEU A 1 104 ? -10.458 -3.449 34.009 1.00 89.00 104 LEU A C 1
ATOM 873 O O . LEU A 1 104 ? -9.906 -4.112 33.135 1.00 89.00 104 LEU A O 1
ATOM 877 N N . ARG A 1 105 ? -11.712 -3.700 34.404 1.00 91.75 105 ARG A N 1
ATOM 878 C CA . ARG A 1 105 ? -12.552 -4.762 33.832 1.00 91.75 105 ARG A CA 1
ATOM 879 C C . ARG A 1 105 ? -12.808 -4.531 32.345 1.00 91.75 105 ARG A C 1
ATOM 881 O O . ARG A 1 105 ? -12.591 -5.446 31.553 1.00 91.75 105 ARG A O 1
ATOM 888 N N . VAL A 1 106 ? -13.221 -3.321 31.960 1.00 92.31 106 VAL A N 1
ATOM 889 C CA . VAL A 1 106 ? -13.462 -2.957 30.553 1.00 92.31 106 VAL A CA 1
ATOM 890 C C . VAL A 1 106 ? -12.172 -3.021 29.742 1.00 92.31 106 VAL A C 1
ATOM 892 O O . VAL A 1 106 ? -12.158 -3.644 28.683 1.00 92.31 106 VAL A O 1
ATOM 895 N N . ASN A 1 107 ? -11.070 -2.478 30.264 1.00 92.44 107 ASN A N 1
ATOM 896 C CA . ASN A 1 107 ? -9.772 -2.563 29.597 1.00 92.44 107 ASN A CA 1
ATOM 897 C C . ASN A 1 107 ? -9.282 -4.010 29.445 1.00 92.44 107 ASN A C 1
ATOM 899 O O . ASN A 1 107 ? -8.730 -4.350 28.405 1.00 92.44 107 ASN A O 1
ATOM 903 N N . ASN A 1 108 ? -9.517 -4.886 30.425 1.00 94.56 108 ASN A N 1
ATOM 904 C CA . ASN A 1 108 ? -9.182 -6.306 30.313 1.00 94.56 108 ASN A CA 1
ATOM 905 C C . ASN A 1 108 ? -10.030 -7.016 29.241 1.00 94.56 108 ASN A C 1
ATOM 907 O O . ASN A 1 108 ? -9.516 -7.851 28.499 1.00 94.56 108 ASN A O 1
ATOM 911 N N . MET A 1 109 ? -11.319 -6.688 29.119 1.00 95.12 109 MET A N 1
ATOM 912 C CA . MET A 1 109 ? -12.164 -7.220 28.039 1.00 95.12 109 MET A CA 1
ATOM 913 C C . MET A 1 109 ? -11.700 -6.715 26.668 1.00 95.12 109 MET A C 1
ATOM 915 O O . MET A 1 109 ? -11.549 -7.516 25.748 1.00 95.12 109 MET A O 1
ATOM 919 N N . ALA A 1 110 ? -11.394 -5.419 26.550 1.00 94.50 110 ALA A N 1
ATOM 920 C CA . ALA A 1 110 ? -10.842 -4.834 25.331 1.00 94.50 110 ALA A CA 1
ATOM 921 C C . ALA A 1 110 ? -9.491 -5.465 24.958 1.00 94.50 110 ALA A C 1
ATOM 923 O O . ALA A 1 110 ? -9.273 -5.814 23.803 1.00 94.50 110 ALA A O 1
ATOM 924 N N . LEU A 1 111 ? -8.613 -5.696 25.936 1.00 94.94 111 LEU A N 1
ATOM 925 C CA . LEU A 1 111 ? -7.347 -6.396 25.738 1.00 94.94 111 LEU A CA 1
ATOM 926 C C . LEU A 1 111 ? -7.559 -7.803 25.170 1.00 94.94 111 LEU A C 1
ATOM 928 O O . LEU A 1 111 ? -6.931 -8.167 24.180 1.00 94.94 111 LEU A O 1
ATOM 932 N N . ASN A 1 112 ? -8.463 -8.583 25.765 1.00 95.25 112 ASN A N 1
ATOM 933 C CA . ASN A 1 112 ? -8.778 -9.923 25.270 1.00 95.25 112 ASN A CA 1
ATOM 934 C C . ASN A 1 112 ? -9.355 -9.893 23.850 1.00 95.25 112 ASN A C 1
ATOM 936 O O . ASN A 1 112 ? -9.023 -10.768 23.051 1.00 95.25 112 ASN A O 1
ATOM 940 N N . ALA A 1 113 ? -10.159 -8.880 23.519 1.00 94.94 113 ALA A N 1
ATOM 941 C CA . ALA A 1 113 ? -10.666 -8.677 22.167 1.00 94.94 113 ALA A CA 1
ATOM 942 C C . ALA A 1 113 ? -9.537 -8.404 21.164 1.00 94.94 113 ALA A C 1
ATOM 944 O O . ALA A 1 113 ? -9.518 -8.999 20.092 1.00 94.94 113 ALA A O 1
ATOM 945 N N . LEU A 1 114 ? -8.574 -7.548 21.526 1.00 94.38 114 LEU A N 1
ATOM 946 C CA . LEU A 1 114 ? -7.427 -7.229 20.674 1.00 94.38 114 LEU A CA 1
ATOM 947 C C . LEU A 1 114 ? -6.505 -8.441 20.488 1.00 94.38 114 LEU A C 1
ATOM 949 O O . LEU A 1 114 ? -6.119 -8.751 19.367 1.00 94.38 114 LEU A O 1
ATOM 953 N N . LEU A 1 115 ? -6.188 -9.171 21.558 1.00 93.25 115 LEU A N 1
ATOM 954 C CA . LEU A 1 115 ? -5.342 -10.369 21.472 1.00 93.25 115 LEU A CA 1
ATOM 955 C C . LEU A 1 115 ? -5.980 -11.492 20.640 1.00 93.25 115 LEU A C 1
ATOM 957 O O . LEU A 1 115 ? -5.264 -12.295 20.048 1.00 93.25 115 LEU A O 1
ATOM 961 N N . ASN A 1 116 ? -7.312 -11.539 20.571 1.00 92.69 116 ASN A N 1
ATOM 962 C CA . ASN A 1 116 ? -8.069 -12.490 19.755 1.00 92.69 116 ASN A CA 1
ATOM 963 C C . ASN A 1 116 ? -8.666 -11.842 18.494 1.00 92.69 116 ASN A C 1
ATOM 965 O O . ASN A 1 116 ? -9.646 -12.353 17.943 1.00 92.69 116 ASN A O 1
ATOM 969 N N . LEU A 1 117 ? -8.106 -10.714 18.042 1.00 89.44 117 LEU A N 1
ATOM 970 C CA . LEU A 1 117 ? -8.662 -9.929 16.948 1.00 89.44 117 LEU A CA 1
ATOM 971 C C . LEU A 1 117 ? -8.663 -10.739 15.647 1.00 89.44 117 LEU A C 1
ATOM 973 O O . LEU A 1 117 ? -7.618 -11.057 15.084 1.00 89.44 117 LEU A O 1
ATOM 977 N N . LYS A 1 118 ? -9.863 -11.047 15.151 1.00 85.69 118 LYS A N 1
ATOM 978 C CA . LYS A 1 118 ? -10.083 -11.674 13.844 1.00 85.69 118 LYS A CA 1
ATOM 979 C C . LYS A 1 118 ? -10.786 -10.675 12.943 1.00 85.69 118 LYS A C 1
ATOM 981 O O . LYS A 1 118 ? -11.984 -10.454 13.084 1.00 85.69 118 LYS A O 1
ATOM 986 N N . LEU A 1 119 ? -10.035 -10.080 12.021 1.00 84.88 119 LEU A N 1
ATOM 987 C CA . LEU A 1 119 ? -10.549 -9.019 11.154 1.00 84.88 119 LEU A CA 1
ATOM 988 C C . LEU A 1 119 ? -11.353 -9.535 9.958 1.00 84.88 119 LEU A C 1
ATOM 990 O O . LEU A 1 119 ? -11.917 -8.731 9.241 1.00 84.88 119 LEU A O 1
ATOM 994 N N . GLY A 1 120 ? -11.413 -10.846 9.703 1.00 82.38 120 GLY A N 1
ATOM 995 C CA . GLY A 1 120 ? -12.069 -11.373 8.494 1.00 82.38 120 GLY A CA 1
ATOM 996 C C . GLY A 1 120 ? -11.384 -10.956 7.182 1.00 82.38 120 GLY A C 1
ATOM 997 O O . GLY A 1 120 ? -11.874 -11.289 6.111 1.00 82.38 120 GLY A O 1
ATOM 998 N N . MET A 1 121 ? -10.243 -10.274 7.281 1.00 85.69 121 MET A N 1
ATOM 999 C CA . MET A 1 121 ? -9.398 -9.818 6.187 1.00 85.69 121 MET A CA 1
ATOM 1000 C C . MET A 1 121 ? -8.157 -10.722 6.162 1.00 85.69 121 MET A C 1
ATOM 1002 O O . MET A 1 121 ? -7.324 -10.608 7.064 1.00 85.69 121 MET A O 1
ATOM 1006 N N . PRO A 1 122 ? -8.049 -11.669 5.213 1.00 76.88 122 PRO A N 1
ATOM 1007 C CA . PRO A 1 122 ? -7.013 -12.705 5.240 1.00 76.88 122 PRO A CA 1
ATOM 1008 C C . PRO A 1 122 ? -5.589 -12.143 5.135 1.00 76.88 122 PRO A C 1
ATOM 1010 O O . PRO A 1 122 ? -4.681 -12.695 5.749 1.00 76.88 122 PRO A O 1
ATOM 1013 N N . ASP A 1 123 ? -5.419 -11.021 4.436 1.00 83.25 123 ASP A N 1
ATOM 1014 C CA . ASP A 1 123 ? -4.118 -10.382 4.206 1.00 83.25 123 ASP A CA 1
ATOM 1015 C C . ASP A 1 123 ? -3.793 -9.279 5.229 1.00 83.25 123 ASP A C 1
ATOM 1017 O O . ASP A 1 123 ? -2.811 -8.550 5.080 1.00 83.25 123 ASP A O 1
ATOM 1021 N N . ALA A 1 124 ? -4.613 -9.132 6.278 1.00 90.50 124 ALA A N 1
ATOM 1022 C CA . ALA A 1 124 ? -4.368 -8.159 7.333 1.00 90.50 124 ALA A CA 1
ATOM 1023 C C . ALA A 1 124 ? -3.378 -8.703 8.369 1.00 90.50 124 ALA A C 1
ATOM 1025 O O . ALA A 1 124 ? -3.552 -9.791 8.924 1.00 90.50 124 ALA A O 1
ATOM 1026 N N . PHE A 1 125 ? -2.370 -7.902 8.699 1.00 92.00 125 PHE A N 1
ATOM 1027 C CA . PHE A 1 125 ? -1.368 -8.247 9.698 1.00 92.00 125 PHE A CA 1
ATOM 1028 C C . PHE A 1 125 ? -1.534 -7.392 10.955 1.00 92.00 125 PHE A C 1
ATOM 1030 O O . PHE A 1 125 ? -1.458 -6.166 10.898 1.00 92.00 125 PHE A O 1
ATOM 1037 N N . VAL A 1 126 ? -1.768 -8.035 12.102 1.00 92.56 126 VAL A N 1
ATOM 1038 C CA . VAL A 1 126 ? -2.092 -7.359 13.367 1.00 92.56 126 VAL A CA 1
ATOM 1039 C C . VAL A 1 126 ? -0.924 -7.467 14.348 1.00 92.56 126 VAL A C 1
ATOM 1041 O O . VAL A 1 126 ? -0.442 -8.561 14.638 1.00 92.56 126 VAL A O 1
ATOM 1044 N N . ARG A 1 127 ? -0.514 -6.335 14.927 1.00 91.50 127 ARG A N 1
ATOM 1045 C CA . ARG A 1 127 ? 0.417 -6.256 16.063 1.00 91.50 127 ARG A CA 1
ATOM 1046 C C . ARG A 1 127 ? -0.306 -5.627 17.259 1.00 91.50 127 ARG A C 1
ATOM 1048 O O . ARG A 1 127 ? -0.758 -4.489 17.175 1.00 91.50 127 ARG A O 1
ATOM 1055 N N . VAL A 1 128 ? -0.411 -6.342 18.377 1.00 90.00 128 VAL A N 1
ATOM 1056 C CA . VAL A 1 128 ? -1.108 -5.879 19.595 1.00 90.00 128 VAL A CA 1
ATOM 1057 C C . VAL A 1 128 ? -0.090 -5.624 20.694 1.00 90.00 128 VAL A C 1
ATOM 1059 O O . VAL A 1 128 ? 0.697 -6.518 20.994 1.00 90.00 128 VAL A O 1
ATOM 1062 N N . ILE A 1 129 ? -0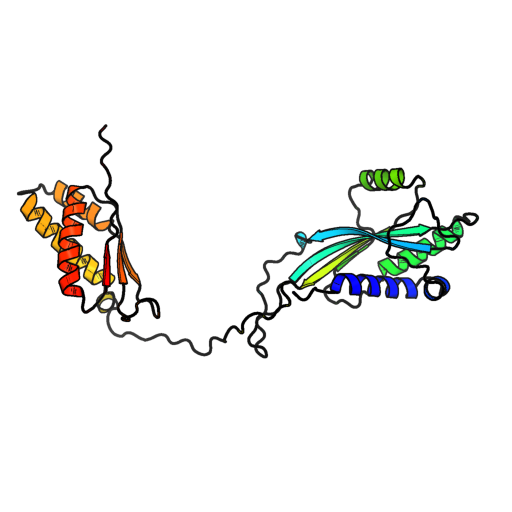.103 -4.427 21.292 1.00 83.38 129 ILE A N 1
ATOM 1063 C CA . ILE A 1 129 ? 0.813 -4.024 22.378 1.00 83.38 129 ILE A CA 1
ATOM 1064 C C . ILE A 1 129 ? 2.268 -4.335 22.007 1.00 83.38 129 ILE A C 1
ATOM 1066 O O . ILE A 1 129 ? 3.061 -4.862 22.788 1.00 83.38 129 ILE A O 1
ATOM 1070 N N . ALA A 1 130 ? 2.624 -4.037 20.757 1.00 77.81 130 ALA A N 1
ATOM 1071 C CA . ALA A 1 130 ? 4.016 -4.090 20.357 1.00 77.81 130 ALA A CA 1
ATOM 1072 C C . ALA A 1 130 ? 4.792 -3.070 21.210 1.00 77.81 130 ALA A C 1
ATOM 1074 O O . ALA A 1 130 ? 4.274 -1.964 21.421 1.00 77.81 130 ALA A O 1
ATOM 1075 N N . PRO A 1 131 ? 6.001 -3.409 21.697 1.00 68.31 131 PRO A N 1
ATOM 1076 C CA . PRO A 1 131 ? 6.865 -2.460 22.384 1.00 68.31 131 PRO A CA 1
ATOM 1077 C C . PRO A 1 131 ? 7.138 -1.272 21.458 1.00 68.31 131 PRO A C 1
ATOM 1079 O O . PRO A 1 131 ? 7.971 -1.340 20.562 1.00 68.31 131 PRO A O 1
ATOM 1082 N N . SER A 1 132 ? 6.379 -0.192 21.616 1.00 62.59 132 SER A N 1
ATOM 1083 C CA . SER A 1 132 ? 6.603 1.037 20.868 1.00 62.59 132 SER A CA 1
ATOM 1084 C C . SER A 1 132 ? 7.696 1.814 21.588 1.00 62.59 132 SER A C 1
ATOM 1086 O O . SER A 1 132 ? 7.536 2.148 22.762 1.00 62.59 132 SER A O 1
ATOM 1088 N N . GLU A 1 133 ? 8.789 2.120 20.897 1.00 53.47 133 GLU A N 1
ATOM 1089 C CA . GLU A 1 133 ? 10.020 2.697 21.460 1.00 53.47 133 GLU A CA 1
ATOM 1090 C C . GLU A 1 133 ? 9.875 4.129 22.027 1.00 53.47 133 GLU A C 1
ATOM 1092 O O . GLU A 1 133 ? 10.865 4.774 22.374 1.00 53.47 133 GLU A O 1
ATOM 1097 N N . HIS A 1 134 ? 8.659 4.674 22.140 1.00 57.88 134 HIS A N 1
ATOM 1098 C CA . HIS A 1 134 ? 8.428 6.093 22.417 1.00 57.88 134 HIS A CA 1
ATOM 1099 C C . HIS A 1 134 ? 7.444 6.335 23.572 1.00 57.88 134 HIS A C 1
ATOM 1101 O O . HIS A 1 134 ? 6.415 6.988 23.409 1.00 57.88 134 HIS A O 1
ATOM 1107 N N . LEU A 1 135 ? 7.794 5.899 24.787 1.00 52.53 135 LEU A N 1
ATOM 1108 C CA . LEU A 1 135 ? 7.130 6.365 26.022 1.00 52.53 135 LEU A CA 1
ATOM 1109 C C . LEU A 1 135 ? 7.084 7.908 26.117 1.00 52.53 135 LEU A C 1
ATOM 1111 O O . LEU A 1 135 ? 6.144 8.470 26.676 1.00 52.53 135 LEU A O 1
ATOM 1115 N N . SER A 1 136 ? 8.059 8.597 25.514 1.00 58.75 136 SER A N 1
ATOM 1116 C CA . SER A 1 136 ? 8.100 10.058 25.363 1.00 58.75 136 SER A CA 1
ATOM 1117 C C . SER A 1 136 ? 6.950 10.621 24.511 1.00 58.75 136 SER A C 1
ATOM 1119 O O . SER A 1 136 ? 6.401 11.669 24.844 1.00 58.75 136 SER A O 1
ATOM 1121 N N . SER A 1 137 ? 6.535 9.916 23.453 1.00 66.50 137 SER A N 1
ATOM 1122 C CA . SER A 1 137 ? 5.398 10.293 22.598 1.00 66.50 137 SER A CA 1
ATOM 1123 C C . SER A 1 137 ? 4.068 10.163 23.342 1.00 66.50 137 SER A C 1
ATOM 1125 O O . SER A 1 137 ? 3.237 11.071 23.275 1.00 66.50 137 SER A O 1
ATOM 1127 N N . LEU A 1 138 ? 3.889 9.085 24.113 1.00 64.69 138 LEU A N 1
ATOM 1128 C CA . LEU A 1 138 ? 2.669 8.871 24.892 1.00 64.69 138 LEU A CA 1
ATOM 1129 C C . LEU A 1 138 ? 2.544 9.889 26.037 1.00 64.69 138 LEU A C 1
ATOM 1131 O O . LEU A 1 138 ? 1.450 10.367 26.325 1.00 64.69 138 LEU A O 1
ATOM 1135 N N . GLY A 1 139 ? 3.668 10.271 26.656 1.00 65.81 139 GLY A N 1
ATOM 1136 C CA . GLY A 1 139 ? 3.719 11.350 27.646 1.00 65.81 139 GLY A CA 1
ATOM 1137 C C . GLY A 1 139 ? 3.235 12.689 27.082 1.00 65.81 139 GLY A C 1
ATOM 1138 O O . GLY A 1 139 ? 2.374 13.323 27.689 1.00 65.81 139 GLY A O 1
ATOM 1139 N N . ASN A 1 140 ? 3.705 13.080 25.893 1.00 71.94 140 ASN A N 1
ATOM 1140 C CA . ASN A 1 140 ? 3.242 14.295 25.208 1.00 71.94 140 ASN A CA 1
ATOM 1141 C C . ASN A 1 140 ? 1.756 14.210 24.812 1.00 71.94 140 ASN A C 1
ATOM 1143 O O . ASN A 1 140 ? 1.016 15.186 24.948 1.00 71.94 140 ASN A O 1
ATOM 1147 N N . PHE A 1 141 ? 1.295 13.036 24.368 1.00 72.44 141 PHE A N 1
ATOM 1148 C CA . PHE A 1 141 ? -0.119 12.797 24.071 1.00 72.44 141 PHE A CA 1
ATOM 1149 C C . PHE A 1 141 ? -0.997 13.027 25.311 1.00 72.44 141 PHE A C 1
ATOM 1151 O O . PHE A 1 141 ? -1.959 13.797 25.249 1.00 72.44 141 PHE A O 1
ATOM 1158 N N . TRP A 1 142 ? -0.629 12.444 26.457 1.00 72.94 142 TRP A N 1
ATOM 1159 C CA . TRP A 1 142 ? -1.358 12.632 27.715 1.00 72.94 142 TRP A CA 1
ATOM 1160 C C . TRP A 1 142 ? -1.245 14.048 28.282 1.00 72.94 142 TRP A C 1
ATOM 1162 O O . TRP A 1 142 ? -2.226 14.537 28.832 1.00 72.94 142 TRP A O 1
ATOM 1172 N N . GLN A 1 143 ? -0.111 14.737 28.109 1.00 71.12 143 GLN A N 1
ATOM 1173 C CA . GLN A 1 143 ? 0.020 16.156 28.470 1.00 71.12 143 GLN A CA 1
ATOM 1174 C C . GLN A 1 143 ? -0.977 17.028 27.712 1.00 71.12 143 GLN A C 1
ATOM 1176 O O . GLN A 1 143 ? -1.521 17.970 28.279 1.00 71.12 143 GLN A O 1
ATOM 1181 N N . SER A 1 144 ? -1.271 16.696 26.452 1.00 68.44 144 SER A N 1
ATOM 1182 C CA . SER A 1 144 ? -2.331 17.395 25.732 1.00 68.44 144 SER A CA 1
ATOM 1183 C C . SER A 1 144 ? -3.704 17.145 26.379 1.00 68.44 144 SER A C 1
ATOM 1185 O O . SER A 1 144 ? -4.558 18.020 26.350 1.00 68.44 144 SER A O 1
ATOM 1187 N N . LEU A 1 145 ? -3.921 15.971 26.969 1.00 67.69 145 LEU A N 1
ATOM 1188 C CA . LEU A 1 145 ? -5.203 15.435 27.433 1.00 67.69 145 LEU A CA 1
ATOM 1189 C C . LEU A 1 145 ? -5.525 15.672 28.917 1.00 67.69 145 LEU A C 1
ATOM 1191 O O . LEU A 1 145 ? -6.612 15.305 29.357 1.00 67.69 145 LEU A O 1
ATOM 1195 N N . ASP A 1 146 ? -4.595 16.258 29.673 1.00 62.69 146 ASP A N 1
ATOM 1196 C CA . ASP A 1 146 ? -4.708 16.672 31.086 1.00 62.69 146 ASP A CA 1
ATOM 1197 C C . ASP A 1 146 ? -4.977 15.543 32.115 1.00 62.69 146 ASP A C 1
ATOM 1199 O O . ASP A 1 146 ? -4.873 15.750 33.323 1.00 62.69 146 ASP A O 1
ATOM 1203 N N . LYS A 1 147 ? -5.265 14.305 31.675 1.00 71.81 147 LYS A N 1
ATOM 1204 C CA . LYS A 1 147 ? -5.431 13.125 32.545 1.00 71.81 147 LYS A CA 1
ATOM 1205 C C . LYS A 1 147 ? -4.807 11.869 31.925 1.00 71.81 147 LYS A C 1
ATOM 1207 O O . LYS A 1 147 ? -5.319 11.390 30.911 1.00 71.81 147 LYS A O 1
ATOM 1212 N N . PRO A 1 148 ? -3.752 11.284 32.527 1.00 72.25 148 PRO A N 1
ATOM 1213 C CA . PRO A 1 148 ? -3.187 10.031 32.042 1.00 72.25 148 PRO A CA 1
ATOM 1214 C C . PRO A 1 148 ? -4.176 8.884 32.268 1.00 72.25 148 PRO A C 1
ATOM 1216 O O . PRO A 1 148 ? -4.724 8.722 33.360 1.00 72.25 148 PRO A O 1
ATOM 1219 N N . ARG A 1 149 ? -4.395 8.065 31.238 1.00 80.00 149 ARG A N 1
ATOM 1220 C CA . ARG A 1 149 ? -5.209 6.846 31.317 1.00 80.00 149 ARG A CA 1
ATOM 1221 C C . ARG A 1 149 ? -4.444 5.667 30.724 1.00 80.00 149 ARG A C 1
ATOM 1223 O O . ARG A 1 149 ? -3.436 5.837 30.041 1.00 80.00 149 ARG A O 1
ATOM 1230 N N . LEU A 1 150 ? -4.930 4.455 30.980 1.00 84.31 150 LEU A N 1
ATOM 1231 C CA . LEU A 1 150 ? -4.436 3.282 30.270 1.00 84.31 150 LEU A CA 1
ATOM 1232 C C . LEU A 1 150 ? -4.844 3.392 28.794 1.00 84.31 150 LEU A C 1
ATOM 1234 O O . LEU A 1 150 ? -6.029 3.517 28.486 1.00 84.31 150 LEU A O 1
ATOM 1238 N N . GLY A 1 151 ? -3.854 3.352 27.905 1.00 86.94 151 GLY A N 1
ATOM 1239 C CA . GLY A 1 151 ? -4.048 3.256 26.463 1.00 86.94 151 GLY A CA 1
ATOM 1240 C C . GLY A 1 151 ? -3.507 1.925 25.958 1.00 86.94 151 GLY A C 1
ATOM 1241 O O . GLY A 1 151 ? -2.386 1.553 26.302 1.00 86.94 151 GLY A O 1
ATOM 1242 N N . LEU A 1 152 ? -4.299 1.211 25.161 1.00 90.56 152 LEU A N 1
ATOM 1243 C CA . LEU A 1 152 ? -3.866 -0.007 24.481 1.00 90.56 152 LEU A CA 1
ATOM 1244 C C . LEU A 1 152 ? -3.574 0.344 23.024 1.00 90.56 152 LEU A C 1
ATOM 1246 O O . LEU A 1 152 ? -4.485 0.684 22.269 1.00 90.56 152 LEU A O 1
ATOM 1250 N N . ASN A 1 153 ? -2.305 0.289 22.635 1.00 91.00 153 ASN A N 1
ATOM 1251 C CA . ASN A 1 153 ? -1.904 0.474 21.249 1.00 91.00 153 ASN A CA 1
ATOM 1252 C C . ASN A 1 153 ? -2.020 -0.847 20.484 1.00 91.00 153 ASN A C 1
ATOM 1254 O O . ASN A 1 153 ? -1.642 -1.919 20.966 1.00 91.00 153 ASN A O 1
ATOM 1258 N N . PHE A 1 154 ? -2.515 -0.764 19.260 1.00 93.12 154 PHE A N 1
ATOM 1259 C CA . PHE A 1 154 ? -2.441 -1.865 18.31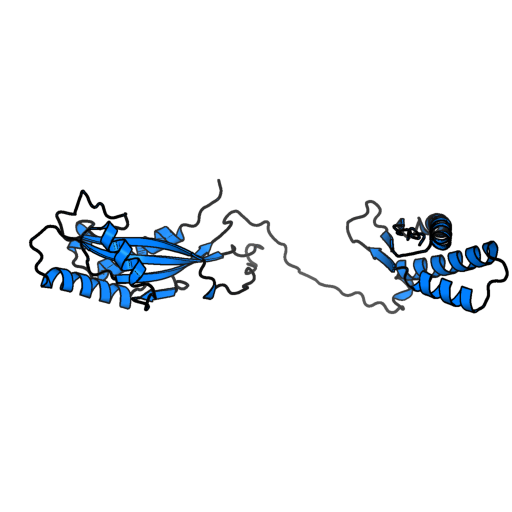6 1.00 93.12 154 PHE A CA 1
ATOM 1260 C C . PHE A 1 154 ? -2.319 -1.315 16.905 1.00 93.12 154 PHE A C 1
ATOM 1262 O O . PHE A 1 154 ? -2.696 -0.182 16.609 1.00 93.12 154 PHE A O 1
ATOM 1269 N N . THR A 1 155 ? -1.758 -2.126 16.031 1.00 94.12 155 THR A N 1
ATOM 1270 C CA . THR A 1 155 ? -1.443 -1.740 14.669 1.00 94.12 155 THR A CA 1
ATOM 1271 C C . THR A 1 155 ? -1.968 -2.804 13.730 1.00 94.12 155 THR A C 1
ATOM 1273 O O . THR A 1 155 ? -1.815 -3.995 14.002 1.00 94.12 155 THR A O 1
ATOM 1276 N N . VAL A 1 156 ? -2.586 -2.377 12.635 1.00 95.19 156 VAL A N 1
ATOM 1277 C CA . VAL A 1 156 ? -3.073 -3.274 11.590 1.00 95.19 156 VAL A CA 1
ATOM 1278 C C . VAL A 1 156 ? -2.514 -2.817 10.255 1.00 95.19 156 VAL A C 1
ATOM 1280 O O . VAL A 1 156 ? -2.758 -1.685 9.848 1.00 95.19 156 VAL A O 1
ATOM 1283 N N . THR A 1 157 ? -1.785 -3.691 9.574 1.00 95.31 157 THR A N 1
ATOM 1284 C CA . THR A 1 157 ? -1.357 -3.466 8.195 1.00 95.31 157 THR A CA 1
ATOM 1285 C C . THR A 1 157 ? -2.346 -4.138 7.249 1.00 95.31 157 THR A C 1
ATOM 1287 O O . THR A 1 157 ? -2.604 -5.332 7.392 1.00 95.31 157 THR A O 1
ATOM 1290 N N . VAL A 1 158 ? -2.910 -3.378 6.308 1.00 94.88 158 VAL A N 1
ATOM 1291 C CA . VAL A 1 158 ? -3.887 -3.852 5.311 1.00 94.88 158 VAL A CA 1
ATOM 1292 C C . VAL A 1 158 ? -3.460 -3.454 3.894 1.00 94.88 158 VAL A C 1
ATOM 1294 O O . VAL A 1 158 ? -2.875 -2.380 3.727 1.00 94.88 158 VAL A O 1
ATOM 1297 N N . PRO A 1 159 ? -3.727 -4.280 2.868 1.00 92.56 159 PRO A N 1
ATOM 1298 C CA . PRO A 1 159 ? -3.552 -3.871 1.479 1.00 92.56 159 PRO A CA 1
ATOM 1299 C C . PRO A 1 159 ? -4.635 -2.863 1.085 1.00 92.56 159 PRO A C 1
ATOM 1301 O O . PRO A 1 159 ? -5.810 -3.091 1.338 1.00 92.56 159 PRO A O 1
ATOM 1304 N N . VAL A 1 160 ? -4.234 -1.752 0.475 1.00 92.06 160 VAL A N 1
ATOM 1305 C CA . VAL A 1 160 ? -5.131 -0.742 -0.096 1.00 92.06 160 VAL A CA 1
ATOM 1306 C C . VAL A 1 160 ? -4.891 -0.704 -1.596 1.00 92.06 160 VAL A C 1
ATOM 1308 O O . VAL A 1 160 ? -3.760 -0.440 -2.024 1.00 92.06 160 VAL A O 1
ATOM 1311 N N . ASP A 1 161 ? -5.932 -0.966 -2.383 1.00 90.69 161 ASP A N 1
ATOM 1312 C CA . ASP A 1 161 ? -5.826 -0.959 -3.836 1.00 90.69 161 ASP A CA 1
ATOM 1313 C C . ASP A 1 161 ? -5.675 0.474 -4.373 1.00 90.69 161 ASP A C 1
ATOM 1315 O O . ASP A 1 161 ? -6.251 1.449 -3.883 1.00 90.69 161 ASP A O 1
ATOM 1319 N N . LEU A 1 162 ? -4.860 0.595 -5.413 1.00 87.38 162 LEU A N 1
ATOM 1320 C CA . LEU A 1 162 ? -4.527 1.812 -6.134 1.00 87.38 162 LEU A CA 1
ATOM 1321 C C . LEU A 1 162 ? -5.075 1.730 -7.553 1.00 87.38 162 LEU A C 1
ATOM 1323 O O . LEU A 1 162 ? -5.086 0.657 -8.153 1.00 87.38 162 LEU A O 1
ATOM 1327 N N . ASP A 1 163 ? -5.443 2.894 -8.096 1.00 79.06 163 ASP A N 1
ATOM 1328 C CA . ASP A 1 163 ? -5.918 3.055 -9.474 1.00 79.06 163 ASP A CA 1
ATOM 1329 C C . ASP A 1 163 ? -6.958 1.988 -9.854 1.00 79.06 163 ASP A C 1
ATOM 1331 O O . ASP A 1 163 ? -6.796 1.218 -10.790 1.00 79.06 163 ASP A O 1
ATOM 1335 N N . LEU A 1 164 ? -8.062 1.972 -9.103 1.00 77.00 164 LEU A N 1
ATOM 1336 C CA . LEU A 1 164 ? -9.226 1.102 -9.320 1.00 77.00 164 LEU A CA 1
ATOM 1337 C C . LEU A 1 164 ? -10.004 1.393 -10.620 1.00 77.00 164 LEU A C 1
ATOM 1339 O O . LEU A 1 164 ? -11.065 0.806 -10.840 1.00 77.00 164 LEU A O 1
ATOM 1343 N N . ASP A 1 165 ? -9.528 2.336 -11.429 1.00 70.00 165 ASP A N 1
ATOM 1344 C CA . ASP A 1 165 ? -10.101 2.653 -12.732 1.00 70.00 165 ASP A CA 1
ATOM 1345 C C . ASP A 1 165 ? -9.444 1.732 -13.778 1.00 70.00 165 ASP A C 1
ATOM 1347 O O . ASP A 1 165 ? -8.239 1.508 -13.712 1.00 70.00 165 ASP A O 1
ATOM 1351 N N . ASP A 1 166 ? -10.237 1.187 -14.710 1.00 63.69 166 ASP A N 1
ATOM 1352 C CA . ASP A 1 166 ? -9.834 0.106 -15.626 1.00 63.69 166 ASP A CA 1
ATOM 1353 C C . ASP A 1 166 ? -8.451 0.314 -16.258 1.00 63.69 166 ASP A C 1
ATOM 1355 O O . ASP A 1 166 ? -8.226 1.250 -17.034 1.00 63.69 166 ASP A O 1
ATOM 1359 N N . ASP A 1 167 ? -7.542 -0.625 -15.992 1.00 63.69 167 ASP A N 1
ATOM 1360 C CA . ASP A 1 167 ? -6.363 -0.779 -16.827 1.00 63.69 167 ASP A CA 1
ATOM 1361 C C . ASP A 1 167 ? -6.781 -1.249 -18.215 1.00 63.69 167 ASP A C 1
ATOM 1363 O O . ASP A 1 167 ? -7.607 -2.153 -18.373 1.00 63.69 167 ASP A O 1
ATOM 1367 N N . ALA A 1 168 ? -6.173 -0.650 -19.237 1.00 68.62 168 ALA A N 1
ATOM 1368 C CA . ALA A 1 168 ? -6.351 -1.106 -20.603 1.00 68.62 168 ALA A CA 1
ATOM 1369 C C . ALA A 1 168 ? -6.002 -2.602 -20.699 1.00 68.62 168 ALA A C 1
ATOM 1371 O O . ALA A 1 168 ? -4.946 -3.036 -20.223 1.00 68.62 168 ALA A O 1
ATOM 1372 N N . ALA A 1 169 ? -6.891 -3.380 -21.327 1.00 77.81 169 ALA A N 1
ATOM 1373 C CA . ALA A 1 169 ? -6.671 -4.801 -21.566 1.00 77.81 169 ALA A CA 1
ATOM 1374 C C . ALA A 1 169 ? -5.291 -5.002 -22.206 1.00 77.81 169 ALA A C 1
ATOM 1376 O O . ALA A 1 169 ? -4.975 -4.413 -23.243 1.00 77.81 169 ALA A O 1
ATOM 1377 N N . THR A 1 170 ? -4.450 -5.803 -21.556 1.00 81.38 170 THR A N 1
ATOM 1378 C CA . THR A 1 170 ? -3.128 -6.145 -22.067 1.00 81.38 170 THR A CA 1
ATOM 1379 C C . THR A 1 170 ? -3.237 -7.509 -22.744 1.00 81.38 170 THR A C 1
ATOM 1381 O O . THR A 1 170 ? -3.391 -8.523 -22.051 1.00 81.38 170 THR A O 1
ATOM 1384 N N . PRO A 1 171 ? -3.183 -7.568 -24.087 1.00 79.38 171 PRO A N 1
ATOM 1385 C CA . PRO A 1 171 ? -3.418 -8.805 -24.810 1.00 79.38 171 PRO A CA 1
ATOM 1386 C C . PRO A 1 171 ? -2.342 -9.833 -24.472 1.00 79.38 171 PRO A C 1
ATOM 1388 O O . PRO A 1 171 ? -1.154 -9.528 -24.332 1.00 79.38 171 PRO A O 1
ATOM 1391 N N . ARG A 1 172 ? -2.771 -11.085 -24.357 1.00 84.12 172 ARG A N 1
ATOM 1392 C CA . ARG A 1 172 ? -1.878 -12.198 -24.059 1.00 84.12 172 ARG A CA 1
ATOM 1393 C C . ARG A 1 172 ? -0.947 -12.481 -25.240 1.00 84.12 172 ARG A C 1
ATOM 1395 O O . ARG A 1 172 ? -1.378 -12.565 -26.388 1.00 84.12 172 ARG A O 1
ATOM 1402 N N . VAL A 1 173 ? 0.323 -12.756 -24.944 1.00 85.00 173 VAL A N 1
ATOM 1403 C CA . VAL A 1 173 ? 1.247 -13.341 -25.926 1.00 85.00 173 VAL A CA 1
ATOM 1404 C C . VAL A 1 173 ? 0.838 -14.796 -26.175 1.00 85.00 173 VAL A C 1
ATOM 1406 O O . VAL A 1 173 ? 0.979 -15.646 -25.294 1.00 85.00 173 VAL A O 1
ATOM 1409 N N . MET A 1 174 ? 0.292 -15.072 -27.361 1.00 84.62 174 MET A N 1
ATOM 1410 C CA . MET A 1 174 ? -0.216 -16.404 -27.723 1.00 84.62 174 MET A CA 1
ATOM 1411 C C . MET A 1 174 ? 0.841 -17.271 -28.403 1.00 84.62 174 MET A C 1
ATOM 1413 O O . MET A 1 174 ? 0.910 -18.464 -28.130 1.00 84.62 174 MET A O 1
ATOM 1417 N N . ASN A 1 175 ? 1.678 -16.670 -29.252 1.00 83.81 175 ASN A N 1
ATOM 1418 C CA . ASN A 1 175 ? 2.697 -17.368 -30.027 1.00 83.81 175 ASN A CA 1
ATOM 1419 C C . ASN A 1 175 ? 4.003 -16.572 -30.012 1.00 83.81 175 ASN A C 1
ATOM 1421 O O . ASN A 1 175 ? 3.992 -15.351 -30.150 1.00 83.81 175 ASN A O 1
ATOM 1425 N N . ALA A 1 176 ? 5.120 -17.284 -29.905 1.00 80.12 176 ALA A N 1
ATOM 1426 C CA . ALA A 1 176 ? 6.449 -16.764 -30.180 1.00 80.12 176 ALA A CA 1
ATOM 1427 C C . ALA A 1 176 ? 7.095 -17.688 -31.214 1.00 80.12 176 ALA A C 1
ATOM 1429 O O . ALA A 1 176 ? 7.119 -18.905 -31.028 1.00 80.12 176 ALA A O 1
ATOM 1430 N N . SER A 1 177 ? 7.580 -17.126 -32.316 1.00 78.62 177 SER A N 1
ATOM 1431 C CA . SER A 1 177 ? 8.260 -17.878 -33.369 1.00 78.62 177 SER A CA 1
ATOM 1432 C C . SER A 1 177 ? 9.683 -17.373 -33.520 1.00 78.62 177 SER A C 1
ATOM 1434 O O . SER A 1 177 ? 9.905 -16.169 -33.625 1.00 78.62 177 SER A O 1
ATOM 1436 N N . LEU A 1 178 ? 10.630 -18.302 -33.578 1.00 73.81 178 LEU A N 1
ATOM 1437 C CA . LEU A 1 178 ? 11.999 -18.029 -33.989 1.00 73.81 178 LEU A CA 1
ATOM 1438 C C . LEU A 1 178 ? 12.160 -18.546 -35.417 1.00 73.81 178 LEU A C 1
ATOM 1440 O O . LEU A 1 178 ? 11.864 -19.712 -35.687 1.00 73.81 178 LEU A O 1
ATOM 1444 N N . ALA A 1 179 ? 12.600 -17.686 -36.331 1.00 71.44 179 ALA A N 1
ATOM 1445 C CA . ALA A 1 179 ? 12.962 -18.119 -37.672 1.00 71.44 179 ALA A CA 1
ATOM 1446 C C . ALA A 1 179 ? 14.312 -18.849 -37.613 1.00 71.44 179 ALA A C 1
ATOM 1448 O O . ALA A 1 179 ? 15.274 -18.345 -37.036 1.00 71.44 179 ALA A O 1
ATOM 1449 N N . ASN A 1 180 ? 14.384 -20.047 -38.197 1.00 65.12 180 ASN A N 1
ATOM 1450 C CA . ASN A 1 180 ? 15.652 -20.743 -38.386 1.00 65.12 180 ASN A CA 1
ATOM 1451 C C . ASN A 1 180 ? 16.294 -20.234 -39.678 1.00 65.12 180 ASN A C 1
ATOM 1453 O O . ASN A 1 180 ? 15.824 -20.555 -40.770 1.00 65.12 180 ASN A O 1
ATOM 1457 N N . MET A 1 181 ? 17.347 -19.435 -39.552 1.00 61.75 181 MET A N 1
ATOM 1458 C CA . MET A 1 181 ? 18.103 -18.952 -40.699 1.00 61.75 181 MET A CA 1
ATOM 1459 C C . MET A 1 181 ? 19.257 -19.910 -40.997 1.00 61.75 181 MET A C 1
ATOM 1461 O O . MET A 1 181 ? 20.175 -20.066 -40.197 1.00 61.75 181 MET A O 1
ATOM 1465 N N . ALA A 1 182 ? 19.204 -20.561 -42.162 1.00 62.12 182 ALA A N 1
ATOM 1466 C CA . ALA A 1 182 ? 20.253 -21.472 -42.629 1.00 62.12 182 ALA A CA 1
ATOM 1467 C C . ALA A 1 182 ? 21.495 -20.738 -43.179 1.00 62.12 182 ALA A C 1
ATOM 1469 O O . ALA A 1 182 ? 22.558 -21.345 -43.312 1.00 62.12 182 ALA A O 1
ATOM 1470 N N . ALA A 1 183 ? 21.362 -19.451 -43.515 1.00 65.81 183 ALA A N 1
ATOM 1471 C CA . ALA A 1 183 ? 22.446 -18.594 -43.986 1.00 65.81 183 ALA A CA 1
ATOM 1472 C C . ALA A 1 183 ? 23.128 -17.860 -42.820 1.00 65.81 183 ALA A C 1
ATOM 1474 O O . ALA A 1 183 ? 22.549 -17.683 -41.749 1.00 65.81 183 ALA A O 1
ATOM 1475 N N . THR A 1 184 ? 24.371 -17.414 -43.025 1.00 70.19 184 THR A N 1
ATOM 1476 C CA . THR A 1 184 ? 25.056 -16.558 -42.052 1.00 70.19 184 THR A CA 1
ATOM 1477 C C . THR A 1 184 ? 24.313 -15.228 -41.918 1.00 70.19 184 THR A C 1
ATOM 1479 O O . THR A 1 184 ? 24.096 -14.534 -42.911 1.00 70.19 184 THR A O 1
ATOM 1482 N N . TRP A 1 185 ? 23.962 -14.864 -40.681 1.00 69.50 185 TRP A N 1
ATOM 1483 C CA . TRP A 1 185 ? 23.233 -13.634 -40.333 1.00 69.50 185 TRP A CA 1
ATOM 1484 C C . TRP A 1 185 ? 23.896 -12.350 -40.866 1.00 69.50 185 TRP A C 1
ATOM 1486 O O . TRP A 1 185 ? 23.222 -11.348 -41.062 1.00 69.50 185 TRP A O 1
ATOM 1496 N N . GLU A 1 186 ? 25.199 -12.386 -41.165 1.00 68.12 186 GLU A N 1
ATOM 1497 C CA . GLU A 1 186 ? 25.951 -11.253 -41.722 1.00 68.12 186 GLU A CA 1
ATOM 1498 C C . GLU A 1 186 ? 25.385 -10.722 -43.053 1.00 68.12 186 GLU A C 1
ATOM 1500 O O . GLU A 1 186 ? 25.514 -9.533 -43.339 1.00 68.12 186 GLU A O 1
ATOM 1505 N N . HIS A 1 187 ? 24.756 -11.575 -43.873 1.00 67.94 187 HIS A N 1
ATOM 1506 C CA . HIS A 1 187 ? 24.140 -11.142 -45.138 1.00 67.94 187 HIS A CA 1
ATOM 1507 C C . HIS A 1 187 ? 22.798 -10.427 -44.938 1.00 67.94 187 HIS A C 1
ATOM 1509 O O . HIS A 1 187 ? 22.332 -9.745 -45.847 1.00 67.94 187 HIS A O 1
ATOM 1515 N N . GLU A 1 188 ? 22.198 -10.562 -43.758 1.00 69.00 188 GLU A N 1
ATOM 1516 C CA . GLU A 1 188 ? 20.958 -9.877 -43.391 1.00 69.00 188 GLU A CA 1
ATOM 1517 C C . GLU A 1 188 ? 21.218 -8.664 -42.487 1.00 69.00 188 GLU A C 1
ATOM 1519 O O . GLU A 1 188 ? 20.340 -7.819 -42.332 1.00 69.00 188 GLU A O 1
ATOM 1524 N N . ASP A 1 189 ? 22.438 -8.521 -41.949 1.00 80.56 189 ASP A N 1
ATOM 1525 C CA . ASP A 1 189 ? 22.832 -7.342 -41.181 1.00 80.56 189 ASP A CA 1
ATOM 1526 C C . ASP A 1 189 ? 23.251 -6.178 -42.095 1.00 80.56 189 ASP A C 1
ATOM 1528 O O . ASP A 1 189 ? 24.428 -5.974 -42.417 1.00 80.56 189 ASP A O 1
ATOM 1532 N N . VAL A 1 190 ? 22.257 -5.393 -42.508 1.00 82.56 190 VAL A N 1
ATOM 1533 C CA . VAL A 1 190 ? 22.416 -4.195 -43.345 1.00 82.56 190 VAL A CA 1
ATOM 1534 C C . VAL A 1 190 ? 23.353 -3.175 -42.677 1.00 82.56 190 VAL A C 1
ATOM 1536 O O . VAL A 1 190 ? 24.162 -2.548 -43.364 1.00 82.56 190 VAL A O 1
ATOM 1539 N N . ALA A 1 191 ? 23.338 -3.056 -41.341 1.00 86.25 191 ALA A N 1
ATOM 1540 C CA . ALA A 1 191 ? 24.253 -2.172 -40.607 1.00 86.25 191 ALA A CA 1
ATOM 1541 C C . ALA A 1 191 ? 25.713 -2.606 -40.763 1.00 86.25 191 ALA A C 1
ATOM 1543 O O . ALA A 1 191 ? 26.591 -1.771 -40.995 1.00 86.25 191 ALA A O 1
ATOM 1544 N N . LEU A 1 192 ? 25.989 -3.907 -40.651 1.00 86.69 192 LEU A N 1
ATOM 1545 C CA . LEU A 1 192 ? 27.341 -4.438 -40.811 1.00 86.69 192 LEU A CA 1
ATOM 1546 C C . LEU A 1 192 ? 27.868 -4.203 -42.229 1.00 86.69 192 LEU A C 1
ATOM 1548 O O . LEU A 1 192 ? 29.028 -3.815 -42.403 1.00 86.69 192 LEU A O 1
ATOM 1552 N N . GLN A 1 193 ? 27.028 -4.421 -43.239 1.00 87.06 193 GLN A N 1
ATOM 1553 C CA . GLN A 1 193 ? 27.416 -4.210 -44.630 1.00 87.06 193 GLN A CA 1
ATOM 1554 C C . GLN A 1 193 ? 27.650 -2.725 -44.927 1.00 87.06 193 GLN A C 1
ATOM 1556 O O . GLN A 1 193 ? 28.693 -2.375 -45.486 1.00 87.06 193 GLN A O 1
ATOM 1561 N N . PHE A 1 194 ? 26.758 -1.849 -44.457 1.00 88.12 194 PHE A N 1
ATOM 1562 C CA . PHE A 1 194 ? 26.922 -0.404 -44.573 1.00 88.12 194 PHE A CA 1
ATOM 1563 C C . PHE A 1 194 ? 28.192 0.079 -43.864 1.00 88.12 194 PHE A C 1
ATOM 1565 O O . PHE A 1 194 ? 28.965 0.850 -44.428 1.00 88.12 194 PHE A O 1
ATOM 1572 N N . LYS A 1 195 ? 28.482 -0.433 -42.659 1.00 89.81 195 LYS A N 1
ATOM 1573 C CA . LYS A 1 195 ? 29.717 -0.119 -41.925 1.00 89.81 195 LYS A CA 1
ATOM 1574 C C . LYS A 1 195 ? 30.966 -0.485 -42.722 1.00 89.81 195 LYS A C 1
ATOM 1576 O O . LYS A 1 195 ? 31.908 0.304 -42.765 1.00 89.81 195 LYS A O 1
ATOM 1581 N N . ARG A 1 196 ? 30.995 -1.671 -43.340 1.00 89.38 196 ARG A N 1
ATOM 1582 C CA . ARG A 1 196 ? 32.129 -2.112 -44.171 1.00 89.38 196 ARG A CA 1
ATOM 1583 C C . ARG A 1 196 ? 32.314 -1.183 -45.376 1.00 89.38 196 ARG A C 1
ATOM 1585 O O . ARG A 1 196 ? 33.427 -0.703 -45.580 1.00 89.38 196 ARG A O 1
ATOM 1592 N N . ALA A 1 197 ? 31.231 -0.869 -46.090 1.00 89.62 197 ALA A N 1
ATOM 1593 C CA . ALA A 1 197 ? 31.256 0.040 -47.236 1.00 89.62 197 ALA A CA 1
ATOM 1594 C C . ALA A 1 197 ? 31.714 1.459 -46.850 1.00 89.62 197 ALA A C 1
ATOM 1596 O O . ALA A 1 197 ? 32.560 2.042 -47.526 1.00 89.62 197 ALA A O 1
ATOM 1597 N N . LEU A 1 198 ? 31.220 1.989 -45.726 1.00 89.62 198 LEU A N 1
ATOM 1598 C CA . LEU A 1 198 ? 31.587 3.312 -45.220 1.00 89.62 198 LEU A CA 1
ATOM 1599 C C . LEU A 1 198 ? 33.067 3.395 -44.836 1.00 89.62 198 LEU A C 1
ATOM 1601 O O . LEU A 1 198 ? 33.742 4.360 -45.188 1.00 89.62 198 LEU A O 1
ATOM 1605 N N . ILE A 1 199 ? 33.589 2.386 -44.131 1.00 89.88 199 ILE A N 1
ATOM 1606 C CA . ILE A 1 199 ? 35.006 2.342 -43.747 1.00 89.88 199 ILE A CA 1
ATOM 1607 C C . ILE A 1 199 ? 35.895 2.256 -44.991 1.00 89.88 199 ILE A C 1
ATOM 1609 O O . ILE A 1 199 ? 36.911 2.945 -45.060 1.00 89.88 199 ILE A O 1
ATOM 1613 N N . GLU A 1 200 ? 35.528 1.431 -45.971 1.00 90.25 200 GLU A N 1
ATOM 1614 C CA . GLU A 1 200 ? 36.283 1.299 -47.217 1.00 90.25 200 GLU A CA 1
ATOM 1615 C C . GLU A 1 200 ? 36.306 2.616 -48.006 1.00 90.25 200 GLU A C 1
ATOM 1617 O O . GLU A 1 200 ? 37.387 3.098 -48.353 1.00 90.25 200 GLU A O 1
ATOM 1622 N N . ALA A 1 201 ? 35.143 3.248 -48.200 1.00 88.81 201 ALA A N 1
ATOM 1623 C CA . ALA A 1 201 ? 35.032 4.533 -48.886 1.00 88.81 201 ALA A CA 1
ATOM 1624 C C . ALA A 1 201 ? 35.832 5.635 -48.173 1.00 88.81 201 ALA A C 1
ATOM 1626 O O . ALA A 1 201 ? 36.612 6.348 -48.809 1.00 88.81 201 ALA A O 1
ATOM 1627 N N . ALA A 1 202 ? 35.729 5.718 -46.842 1.00 88.00 202 ALA A N 1
ATOM 1628 C CA . ALA A 1 202 ? 36.472 6.691 -46.047 1.00 88.00 202 ALA A CA 1
ATOM 1629 C C . ALA A 1 202 ? 37.995 6.488 -46.140 1.00 88.00 202 ALA A C 1
ATOM 1631 O O . ALA A 1 202 ? 38.740 7.463 -46.245 1.00 88.00 202 ALA A O 1
ATOM 1632 N N . LEU A 1 203 ? 38.481 5.240 -46.142 1.00 87.62 203 LEU A N 1
ATOM 1633 C CA . LEU A 1 203 ? 39.911 4.942 -46.293 1.00 87.62 203 LEU A CA 1
ATOM 1634 C C . LEU A 1 203 ? 40.435 5.310 -47.689 1.00 87.62 203 LEU A C 1
ATOM 1636 O O . LEU A 1 203 ? 41.533 5.861 -47.795 1.00 87.62 203 LEU A O 1
ATOM 1640 N N . VAL A 1 204 ? 39.666 5.033 -48.748 1.00 87.94 204 VAL A N 1
ATOM 1641 C CA . VAL A 1 204 ? 40.032 5.393 -50.129 1.00 87.94 204 VAL A CA 1
ATOM 1642 C C . VAL A 1 204 ? 40.067 6.911 -50.303 1.00 87.94 204 VAL A C 1
ATOM 1644 O O . VAL A 1 204 ? 41.048 7.441 -50.830 1.00 87.94 204 VAL A O 1
ATOM 1647 N N . ALA A 1 205 ? 39.048 7.621 -49.817 1.00 86.31 205 ALA A N 1
ATOM 1648 C CA . ALA A 1 205 ? 38.992 9.080 -49.871 1.00 86.31 205 ALA A CA 1
ATOM 1649 C C . ALA A 1 205 ? 40.143 9.721 -49.076 1.00 86.31 205 ALA A C 1
ATOM 1651 O O . ALA A 1 205 ? 40.814 10.629 -49.571 1.00 86.31 205 ALA A O 1
ATOM 1652 N N . TYR A 1 206 ? 40.456 9.187 -47.891 1.00 83.81 206 TYR A N 1
ATOM 1653 C CA . TYR A 1 206 ? 41.587 9.650 -47.089 1.00 83.81 206 TYR A CA 1
ATOM 1654 C C . TYR A 1 206 ? 42.940 9.435 -47.794 1.00 83.81 206 TYR A C 1
ATOM 1656 O O . TYR A 1 206 ? 43.800 10.320 -47.751 1.00 83.81 206 TYR A O 1
ATOM 1664 N N . ALA A 1 207 ? 43.125 8.302 -48.491 1.00 83.12 207 ALA A N 1
ATOM 1665 C CA . ALA A 1 207 ? 44.335 8.014 -49.273 1.00 83.12 207 ALA A CA 1
ATOM 1666 C C . ALA A 1 207 ? 44.564 9.043 -50.391 1.00 83.12 207 ALA A C 1
ATOM 1668 O O . ALA A 1 207 ? 45.698 9.438 -50.660 1.00 83.12 207 ALA A O 1
ATOM 1669 N N . GLN A 1 208 ? 43.480 9.468 -51.045 1.00 82.38 208 GLN A N 1
ATOM 1670 C CA . GLN A 1 208 ? 43.520 10.429 -52.147 1.00 82.38 208 GLN A CA 1
ATOM 1671 C C . GLN A 1 208 ? 43.818 11.855 -51.665 1.00 82.38 208 GLN A C 1
ATOM 1673 O O . GLN A 1 208 ? 44.487 12.606 -52.371 1.00 82.38 208 GLN A O 1
ATOM 1678 N N . GLN A 1 209 ? 43.357 12.219 -50.465 1.00 78.38 209 GLN A N 1
ATOM 1679 C CA . GLN A 1 209 ? 43.560 13.549 -49.882 1.00 78.38 209 GLN A CA 1
ATOM 1680 C C . GLN A 1 209 ? 44.929 13.716 -49.208 1.00 78.38 209 GLN A C 1
ATOM 1682 O O . GLN A 1 209 ? 45.518 14.793 -49.281 1.00 78.38 209 GLN A O 1
ATOM 1687 N N . SER A 1 210 ? 45.449 12.670 -48.558 1.00 69.56 210 SER A N 1
ATOM 1688 C CA . SER A 1 210 ? 46.627 12.791 -47.680 1.00 69.56 210 SER A CA 1
ATOM 1689 C C . SER A 1 210 ? 47.974 12.496 -48.355 1.00 69.56 210 SER A C 1
ATOM 1691 O O . SER A 1 210 ? 49.020 12.680 -47.732 1.00 69.56 210 SER A O 1
ATOM 1693 N N . GLY A 1 211 ? 47.996 12.058 -49.621 1.00 65.25 211 GLY A N 1
ATOM 1694 C CA . GLY A 1 211 ? 49.235 11.592 -50.260 1.00 65.25 211 GLY A CA 1
ATOM 1695 C C . GLY A 1 211 ? 49.864 10.416 -49.495 1.00 65.25 211 GLY A C 1
ATOM 1696 O O . GLY A 1 211 ? 49.191 9.783 -48.690 1.00 65.25 211 GLY A O 1
ATOM 1697 N N . ALA A 1 212 ? 51.133 10.073 -49.751 1.00 55.56 212 ALA A N 1
ATOM 1698 C CA . ALA A 1 212 ? 51.814 8.904 -49.168 1.00 55.56 212 ALA A CA 1
ATOM 1699 C C . ALA A 1 212 ? 51.932 8.963 -47.624 1.00 55.56 212 ALA A C 1
ATOM 1701 O O . ALA A 1 212 ? 52.980 9.306 -47.079 1.00 55.56 212 ALA A O 1
ATOM 1702 N N . ALA A 1 213 ? 50.849 8.618 -46.927 1.00 66.38 213 ALA A N 1
ATOM 1703 C CA . ALA A 1 213 ? 50.766 8.549 -45.475 1.00 66.38 213 ALA A CA 1
ATOM 1704 C C . ALA A 1 213 ? 51.607 7.382 -44.935 1.00 66.38 213 ALA A C 1
ATOM 1706 O O . ALA A 1 213 ? 51.694 6.315 -45.556 1.00 66.38 213 ALA A O 1
ATOM 1707 N N . SER A 1 214 ? 52.238 7.577 -43.775 1.00 73.00 214 SER A N 1
ATOM 1708 C CA . SER A 1 214 ? 53.091 6.558 -43.165 1.00 73.00 214 SER A CA 1
ATOM 1709 C C . SER A 1 214 ? 52.264 5.368 -42.659 1.00 73.00 214 SER A C 1
ATOM 1711 O O . SER A 1 214 ? 51.061 5.471 -42.414 1.00 73.00 214 SER A O 1
ATOM 1713 N N . ALA A 1 215 ? 52.903 4.214 -42.442 1.00 72.38 215 ALA A N 1
ATOM 1714 C CA . ALA A 1 215 ? 52.227 3.040 -41.877 1.00 72.38 215 ALA A CA 1
ATOM 1715 C C . ALA A 1 215 ? 51.593 3.316 -40.493 1.00 72.38 215 ALA A C 1
ATOM 1717 O O . ALA A 1 215 ? 50.586 2.702 -40.141 1.00 72.38 215 ALA A O 1
ATOM 1718 N N . SER A 1 216 ? 52.157 4.261 -39.730 1.00 73.56 216 SER A N 1
ATOM 1719 C CA . SER A 1 216 ? 51.628 4.691 -38.430 1.00 73.56 216 SER A CA 1
ATOM 1720 C C . SER A 1 216 ? 50.347 5.519 -38.571 1.00 73.56 216 SER A C 1
ATOM 1722 O O . SER A 1 216 ? 49.426 5.369 -37.768 1.00 73.56 216 SER A O 1
ATOM 1724 N N . ASP A 1 217 ? 50.254 6.347 -39.613 1.00 78.62 217 ASP A N 1
ATOM 1725 C CA . ASP A 1 217 ? 49.078 7.185 -39.875 1.00 78.62 217 ASP A CA 1
ATOM 1726 C C . ASP A 1 217 ? 47.879 6.319 -40.274 1.00 78.62 217 ASP A C 1
ATOM 1728 O O . ASP A 1 217 ? 46.770 6.495 -39.767 1.00 78.62 217 ASP A O 1
ATOM 1732 N N . TRP A 1 218 ? 48.122 5.288 -41.089 1.00 81.81 218 TRP A N 1
ATOM 1733 C CA . TRP A 1 218 ? 47.101 4.307 -41.459 1.00 81.81 218 TRP A CA 1
ATOM 1734 C C . TRP A 1 218 ? 46.558 3.522 -40.266 1.00 81.81 218 TRP A C 1
ATOM 1736 O O . TRP A 1 218 ? 45.359 3.239 -40.208 1.00 81.81 218 TRP A O 1
ATOM 1746 N N . LEU A 1 219 ? 47.416 3.183 -39.301 1.00 83.94 219 LEU A N 1
ATOM 1747 C CA . LEU A 1 219 ? 46.987 2.514 -38.076 1.00 83.94 219 LEU A CA 1
ATOM 1748 C C . LEU A 1 219 ? 46.114 3.440 -37.214 1.00 83.94 219 LEU A C 1
ATOM 1750 O O . LEU A 1 219 ? 45.080 3.004 -36.702 1.00 83.94 219 LEU A O 1
ATOM 1754 N N . ALA A 1 220 ? 46.480 4.719 -37.099 1.00 82.75 220 ALA A N 1
ATOM 1755 C CA . ALA A 1 220 ? 45.714 5.708 -36.344 1.00 82.75 220 ALA A CA 1
ATOM 1756 C C . ALA A 1 220 ? 44.327 5.963 -36.959 1.00 82.75 220 ALA A C 1
ATOM 1758 O O . ALA A 1 220 ? 43.327 5.973 -36.240 1.00 82.75 220 ALA A O 1
ATOM 1759 N N . VAL A 1 221 ? 44.246 6.100 -38.287 1.00 84.69 221 VAL A N 1
ATOM 1760 C CA . VAL A 1 221 ? 42.978 6.285 -39.012 1.00 84.69 221 VAL A CA 1
ATOM 1761 C C . VAL A 1 221 ? 42.073 5.065 -38.862 1.00 84.69 221 VAL A C 1
ATOM 1763 O O . VAL A 1 221 ? 40.905 5.207 -38.505 1.00 84.69 221 VAL A O 1
ATOM 1766 N N . ARG A 1 222 ? 42.608 3.850 -39.048 1.00 85.88 222 ARG A N 1
ATOM 1767 C CA . ARG A 1 222 ? 41.837 2.607 -38.867 1.00 85.88 222 ARG A CA 1
ATOM 1768 C C . ARG A 1 222 ? 41.313 2.450 -37.444 1.00 85.88 222 ARG A C 1
ATOM 1770 O O . ARG A 1 222 ? 40.177 2.028 -37.268 1.00 85.88 222 ARG A O 1
ATOM 1777 N N . THR A 1 223 ? 42.112 2.819 -36.444 1.00 84.69 223 THR A N 1
ATOM 1778 C CA . THR A 1 223 ? 41.692 2.772 -35.035 1.00 84.69 223 THR A CA 1
ATOM 1779 C C .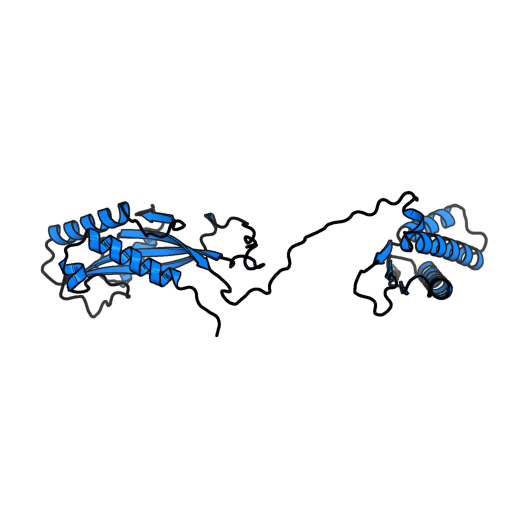 THR A 1 223 ? 40.537 3.741 -34.772 1.00 84.69 223 THR A C 1
ATOM 1781 O O . THR A 1 223 ? 39.556 3.365 -34.138 1.00 84.69 223 THR A O 1
ATOM 1784 N N . LYS A 1 224 ? 40.595 4.961 -35.322 1.00 84.19 224 LYS A N 1
ATOM 1785 C CA . LYS A 1 224 ? 39.510 5.949 -35.200 1.00 84.19 224 LYS A CA 1
ATOM 1786 C C . LYS A 1 224 ? 38.231 5.504 -35.915 1.00 84.19 224 LYS A C 1
ATOM 1788 O O . LYS A 1 224 ? 37.155 5.585 -35.337 1.00 84.19 224 LYS A O 1
ATOM 1793 N N . LEU A 1 225 ? 38.341 4.970 -37.133 1.00 85.75 225 LEU A N 1
ATOM 1794 C CA . LEU A 1 225 ? 37.189 4.438 -37.872 1.00 85.75 225 LEU A CA 1
ATOM 1795 C C . LEU A 1 225 ? 36.586 3.194 -37.202 1.00 85.75 225 LEU A C 1
ATOM 1797 O O . LEU A 1 225 ? 35.378 2.986 -37.270 1.00 85.75 225 LEU A O 1
ATOM 1801 N N . ALA A 1 226 ? 37.391 2.386 -36.505 1.00 84.88 226 ALA A N 1
ATOM 1802 C CA . ALA A 1 226 ? 36.892 1.241 -35.744 1.00 84.88 226 ALA A CA 1
ATOM 1803 C C . ALA A 1 226 ? 35.957 1.651 -34.591 1.00 84.88 226 ALA A C 1
ATOM 1805 O O . ALA A 1 226 ? 35.087 0.864 -34.214 1.00 84.88 226 ALA A O 1
ATOM 1806 N N . HIS A 1 227 ? 36.101 2.876 -34.067 1.00 83.62 227 HIS A N 1
ATOM 1807 C CA . HIS A 1 227 ? 35.247 3.424 -33.009 1.00 83.62 227 HIS A CA 1
ATOM 1808 C C . HIS A 1 227 ? 33.882 3.911 -33.519 1.00 83.62 227 HIS A C 1
ATOM 1810 O O . HIS A 1 227 ? 33.026 4.243 -32.701 1.00 83.62 227 HIS A O 1
ATOM 1816 N N . LEU A 1 228 ? 33.654 3.940 -34.838 1.00 87.31 228 LEU A N 1
ATOM 1817 C CA . LEU A 1 228 ? 32.335 4.233 -35.389 1.00 87.31 228 LEU A CA 1
ATOM 1818 C C . LEU A 1 228 ? 31.364 3.098 -35.053 1.00 87.31 228 LEU A C 1
ATOM 1820 O O . LEU A 1 228 ? 31.559 1.933 -35.430 1.00 87.31 228 LEU A O 1
ATOM 1824 N N . GLN A 1 229 ? 30.303 3.449 -34.344 1.00 88.06 229 GLN A N 1
ATOM 1825 C CA . GLN A 1 229 ? 29.156 2.598 -34.099 1.00 88.06 229 GLN A CA 1
ATOM 1826 C C . GLN A 1 229 ? 28.178 2.788 -35.251 1.00 88.06 229 GLN A C 1
ATOM 1828 O O . GLN A 1 229 ? 27.749 3.896 -35.546 1.00 88.06 229 GLN A O 1
ATOM 1833 N N . VAL A 1 230 ? 27.869 1.689 -35.930 1.00 88.00 230 VAL A N 1
ATOM 1834 C CA . VAL A 1 230 ? 26.839 1.648 -36.964 1.00 88.00 230 VAL A CA 1
ATOM 1835 C C . VAL A 1 230 ? 25.802 0.672 -36.456 1.00 88.00 230 VAL A C 1
ATOM 1837 O O . VAL A 1 230 ? 26.085 -0.522 -36.354 1.00 88.00 230 VAL A O 1
ATOM 1840 N N . THR A 1 231 ? 24.656 1.190 -36.043 1.00 87.50 231 THR A N 1
ATOM 1841 C CA . THR A 1 231 ? 23.531 0.399 -35.548 1.00 87.50 231 THR A CA 1
ATOM 1842 C C . THR A 1 231 ? 22.414 0.440 -36.573 1.00 87.50 231 THR A C 1
ATOM 1844 O O . THR A 1 231 ? 22.319 1.370 -37.371 1.00 87.50 231 THR A O 1
ATOM 1847 N N . CYS A 1 232 ? 21.585 -0.597 -36.594 1.00 83.62 232 CYS A N 1
ATOM 1848 C CA . CYS A 1 232 ? 20.404 -0.621 -37.435 1.00 83.62 232 CYS A CA 1
ATOM 1849 C C . CYS A 1 232 ? 19.184 -0.927 -36.578 1.00 83.62 232 CYS A C 1
ATOM 1851 O O . CYS A 1 232 ? 19.168 -1.901 -35.823 1.00 83.62 232 CYS A O 1
ATOM 1853 N N . ASP A 1 233 ? 18.184 -0.064 -36.693 1.00 79.25 233 ASP A N 1
ATOM 1854 C CA . ASP A 1 233 ? 16.853 -0.302 -36.177 1.00 79.25 233 ASP A CA 1
ATOM 1855 C C . ASP A 1 233 ? 16.016 -0.924 -37.299 1.00 79.25 233 ASP A C 1
ATOM 1857 O O . ASP A 1 233 ? 15.600 -0.255 -38.247 1.00 79.25 233 ASP A O 1
ATOM 1861 N N . TYR A 1 234 ? 15.784 -2.230 -37.188 1.00 70.31 234 TYR A N 1
ATOM 1862 C CA . TYR A 1 234 ? 14.928 -3.003 -38.093 1.00 70.31 234 TYR A CA 1
ATOM 1863 C C . TYR A 1 234 ? 13.432 -2.816 -37.781 1.00 70.31 234 TYR A C 1
ATOM 1865 O O . TYR A 1 234 ? 12.620 -3.674 -38.124 1.00 70.31 234 TYR A O 1
ATOM 1873 N N . GLY A 1 235 ? 13.085 -1.740 -37.066 1.00 59.03 235 GLY A N 1
ATOM 1874 C CA . GLY A 1 235 ? 11.820 -1.503 -36.389 1.00 59.03 235 GLY A CA 1
ATOM 1875 C C . GLY A 1 235 ? 10.595 -2.053 -37.108 1.00 59.03 235 GLY A C 1
ATOM 1876 O O . GLY A 1 235 ? 10.278 -1.679 -38.231 1.00 59.03 235 GLY A O 1
ATOM 1877 N N . ALA A 1 236 ? 9.826 -2.875 -36.401 1.00 54.19 236 ALA A N 1
ATOM 1878 C CA . ALA A 1 236 ? 8.589 -3.451 -36.916 1.00 54.19 236 ALA A CA 1
ATOM 1879 C C . ALA A 1 236 ? 7.419 -2.442 -37.047 1.00 54.19 236 ALA A C 1
ATOM 1881 O O . ALA A 1 236 ? 6.305 -2.870 -37.339 1.00 54.19 236 ALA A O 1
ATOM 1882 N N . ALA A 1 237 ? 7.606 -1.132 -36.803 1.00 49.94 237 ALA A N 1
ATOM 1883 C CA . ALA A 1 237 ? 6.484 -0.173 -36.787 1.00 49.94 237 ALA A CA 1
ATOM 1884 C C . ALA A 1 237 ? 6.810 1.341 -36.879 1.00 49.94 237 ALA A C 1
ATOM 1886 O O . ALA A 1 237 ? 5.878 2.136 -36.772 1.00 49.94 237 ALA A O 1
ATOM 1887 N N . LEU A 1 238 ? 8.067 1.790 -37.020 1.00 48.16 238 LEU A N 1
ATOM 1888 C CA . LEU A 1 238 ? 8.411 3.222 -36.835 1.00 48.16 238 LEU A CA 1
ATOM 1889 C C . LEU A 1 238 ? 8.857 3.989 -38.089 1.00 48.16 238 LEU A C 1
ATOM 1891 O O . LEU A 1 238 ? 9.031 5.202 -38.004 1.00 48.16 238 LEU A O 1
ATOM 1895 N N . SER A 1 239 ? 8.969 3.342 -39.250 1.00 50.91 239 SER A N 1
ATOM 1896 C CA . SER A 1 239 ? 9.150 4.046 -40.525 1.00 50.91 239 SER A CA 1
ATOM 1897 C C . SER A 1 239 ? 7.872 3.931 -41.365 1.00 50.91 239 SER A C 1
ATOM 1899 O O . SER A 1 239 ? 7.363 2.815 -41.504 1.00 50.91 239 SER A O 1
ATOM 1901 N N . PRO A 1 240 ? 7.339 5.029 -41.940 1.00 53.88 240 PRO A N 1
ATOM 1902 C CA . PRO A 1 240 ? 6.183 4.980 -42.841 1.00 53.88 240 PRO A CA 1
ATOM 1903 C C . PRO A 1 240 ? 6.415 4.091 -44.078 1.00 53.88 240 PRO A C 1
ATOM 1905 O O . PRO A 1 240 ? 5.441 3.640 -44.676 1.00 53.88 240 PRO A O 1
ATOM 1908 N N . ASP A 1 241 ? 7.679 3.776 -44.392 1.00 58.41 241 ASP A N 1
ATOM 1909 C CA . ASP A 1 241 ? 8.086 2.993 -45.564 1.00 58.41 241 ASP A CA 1
ATOM 1910 C C . ASP A 1 241 ? 8.583 1.572 -45.222 1.00 58.41 241 ASP A C 1
ATOM 1912 O O . ASP A 1 241 ? 8.958 0.814 -46.114 1.00 58.41 241 ASP A O 1
ATOM 1916 N N . GLY A 1 242 ? 8.599 1.181 -43.937 1.00 63.16 242 GLY A N 1
ATOM 1917 C CA . GLY A 1 242 ? 9.008 -0.165 -43.495 1.00 63.16 242 GLY A CA 1
ATOM 1918 C C . GLY A 1 242 ? 10.484 -0.525 -43.729 1.00 63.16 242 GLY A C 1
ATOM 1919 O O . GLY A 1 242 ? 10.872 -1.670 -43.503 1.00 63.16 242 GLY A O 1
ATOM 1920 N N . LEU A 1 243 ? 11.306 0.428 -44.179 1.00 70.69 243 LEU A N 1
ATOM 1921 C CA . LEU A 1 243 ? 12.737 0.230 -44.388 1.00 70.69 243 LEU A CA 1
ATOM 1922 C C . LEU A 1 243 ? 13.518 0.352 -43.067 1.00 70.69 243 LEU A C 1
ATOM 1924 O O . LEU A 1 243 ? 13.184 1.206 -42.239 1.00 70.69 243 LEU A O 1
ATOM 1928 N N . PRO A 1 244 ? 14.574 -0.460 -42.878 1.00 76.19 244 PRO A N 1
ATOM 1929 C CA . PRO A 1 244 ? 15.450 -0.362 -41.718 1.00 76.19 244 PRO A CA 1
ATOM 1930 C C . PRO A 1 244 ? 16.164 0.996 -41.663 1.00 76.19 244 PRO A C 1
ATOM 1932 O O . PRO A 1 244 ? 16.575 1.539 -42.694 1.00 76.19 244 PRO A O 1
ATOM 1935 N N . VAL A 1 245 ? 16.352 1.528 -40.453 1.00 83.75 245 VAL A N 1
ATOM 1936 C CA . VAL A 1 245 ? 17.057 2.796 -40.218 1.00 83.75 245 VAL A CA 1
ATOM 1937 C C . VAL A 1 245 ? 18.472 2.509 -39.733 1.00 83.75 245 VAL A C 1
ATOM 1939 O O . VAL A 1 245 ? 18.654 1.889 -38.687 1.00 83.75 245 VAL A O 1
ATOM 1942 N N . ILE A 1 246 ? 19.488 2.959 -40.466 1.00 86.19 246 ILE A N 1
ATOM 1943 C CA . ILE A 1 246 ? 20.892 2.864 -40.055 1.00 86.19 246 ILE A CA 1
ATOM 1944 C C . ILE A 1 246 ? 21.291 4.146 -39.342 1.00 86.19 246 ILE A C 1
ATOM 1946 O O . ILE A 1 246 ? 21.113 5.234 -39.882 1.00 86.19 246 ILE A O 1
ATOM 1950 N N . ARG A 1 247 ? 21.894 4.015 -38.163 1.00 86.88 247 ARG A N 1
ATOM 1951 C CA . ARG A 1 247 ? 22.459 5.121 -37.393 1.00 86.88 247 ARG A CA 1
ATOM 1952 C C . ARG A 1 247 ? 23.962 4.981 -37.298 1.00 86.88 247 ARG A C 1
ATOM 1954 O O . ARG A 1 247 ? 24.466 3.942 -36.878 1.00 86.88 247 ARG A O 1
ATOM 1961 N N . VAL A 1 248 ? 24.670 6.035 -37.690 1.00 87.88 248 VAL A N 1
ATOM 1962 C CA . VAL A 1 248 ? 26.130 6.115 -37.573 1.00 87.88 248 VAL A CA 1
ATOM 1963 C C . VAL A 1 248 ? 26.496 7.132 -36.504 1.00 87.88 248 VAL A C 1
ATOM 1965 O O . VAL A 1 248 ? 26.211 8.320 -36.653 1.00 87.88 248 VAL A O 1
ATOM 1968 N N . GLU A 1 249 ? 27.172 6.662 -35.461 1.00 87.12 249 GLU A N 1
ATOM 1969 C CA . GLU A 1 249 ? 27.602 7.450 -34.310 1.00 87.12 249 GLU A CA 1
ATOM 1970 C C . GLU A 1 249 ? 29.088 7.218 -34.019 1.00 87.12 249 GLU A C 1
ATOM 1972 O O . GLU A 1 249 ? 29.622 6.119 -34.173 1.00 87.12 249 GLU A O 1
ATOM 1977 N N . GLY A 1 250 ? 29.790 8.258 -33.580 1.00 83.38 250 GLY A N 1
ATOM 1978 C CA . GLY A 1 250 ? 31.176 8.132 -33.143 1.00 83.38 250 GLY A CA 1
ATOM 1979 C C . GLY A 1 250 ? 31.915 9.459 -33.079 1.00 83.38 250 GLY A C 1
ATOM 1980 O O . GLY A 1 250 ? 31.404 10.508 -33.478 1.00 83.38 250 GLY A O 1
ATOM 1981 N N . LEU A 1 251 ? 33.135 9.388 -32.549 1.00 82.88 251 LEU A N 1
ATOM 1982 C CA . LEU A 1 251 ? 34.019 10.531 -32.361 1.00 82.88 251 LEU A CA 1
ATOM 1983 C C . LEU A 1 251 ? 35.125 10.508 -33.410 1.00 82.88 251 LEU A C 1
ATOM 1985 O O . LEU A 1 251 ? 35.956 9.598 -33.429 1.00 82.88 251 LEU A O 1
ATOM 1989 N N . LEU A 1 252 ? 35.150 11.536 -34.253 1.00 83.00 252 LEU A N 1
ATOM 1990 C CA . LEU A 1 252 ? 36.158 11.720 -35.291 1.00 83.00 252 LEU A CA 1
ATOM 1991 C C . LEU A 1 252 ? 36.823 13.092 -35.144 1.00 83.00 252 LEU A C 1
ATOM 1993 O O . LEU A 1 252 ? 36.234 14.038 -34.614 1.00 83.00 252 LEU A O 1
ATOM 1997 N N . ASP A 1 253 ? 38.066 13.194 -35.616 1.00 83.75 253 ASP A N 1
ATOM 1998 C CA . ASP A 1 253 ? 38.692 14.498 -35.840 1.00 83.75 253 ASP A CA 1
ATOM 1999 C C . ASP A 1 253 ? 38.048 15.200 -37.042 1.00 83.75 253 ASP A C 1
ATOM 2001 O O . ASP A 1 253 ? 37.375 14.565 -37.850 1.00 83.75 253 ASP A O 1
ATOM 2005 N N . SER A 1 254 ? 38.243 16.514 -37.168 1.00 82.25 254 SER A N 1
ATOM 2006 C CA . SER A 1 254 ? 37.582 17.311 -38.210 1.00 82.25 254 SER A CA 1
ATOM 2007 C C . SER A 1 254 ? 37.821 16.781 -39.628 1.00 82.25 254 SER A C 1
ATOM 2009 O O . SER A 1 254 ? 36.886 16.727 -40.418 1.00 82.25 254 SER A O 1
ATOM 2011 N N . SER A 1 255 ? 39.044 16.339 -39.941 1.00 81.50 255 SER A N 1
ATOM 2012 C CA . SER A 1 255 ? 39.385 15.849 -41.282 1.00 81.50 255 SER A CA 1
ATOM 2013 C C . SER A 1 255 ? 38.714 14.515 -41.618 1.00 81.50 255 SER A C 1
ATOM 2015 O O . SER A 1 255 ? 38.219 14.328 -42.730 1.00 81.50 255 SER A O 1
ATOM 2017 N N . LEU A 1 256 ? 38.666 13.579 -40.664 1.00 83.38 256 LEU A N 1
ATOM 2018 C CA . LEU A 1 256 ? 37.981 12.304 -40.864 1.00 83.38 256 LEU A CA 1
ATOM 2019 C C . LEU A 1 256 ? 36.469 12.473 -40.783 1.00 83.38 256 LEU A C 1
ATOM 2021 O O . LEU A 1 256 ? 35.765 11.773 -41.497 1.00 83.38 256 LEU A O 1
ATOM 2025 N N . TYR A 1 257 ? 35.970 13.397 -39.962 1.00 85.75 257 TYR A N 1
ATOM 2026 C CA . TYR A 1 257 ? 34.549 13.721 -39.873 1.00 85.75 257 TYR A CA 1
ATOM 2027 C C . TYR A 1 257 ? 34.003 14.173 -41.229 1.00 85.75 257 TYR A C 1
ATOM 2029 O O . TYR A 1 257 ? 33.062 13.568 -41.733 1.00 85.75 257 TYR A O 1
ATOM 2037 N N . GLU A 1 258 ? 34.634 15.168 -41.860 1.00 85.25 258 GLU A N 1
ATOM 2038 C CA . GLU A 1 258 ? 34.219 15.666 -43.178 1.00 85.25 258 GLU A CA 1
ATOM 2039 C C . GLU A 1 258 ? 34.283 14.568 -44.247 1.00 85.25 258 GLU A C 1
ATOM 2041 O O . GLU A 1 258 ? 33.368 14.431 -45.059 1.00 85.25 258 GLU A O 1
ATOM 2046 N N . THR A 1 259 ? 35.327 13.733 -44.201 1.00 86.12 259 THR A N 1
ATOM 2047 C CA . THR A 1 259 ? 35.483 12.597 -45.120 1.00 86.12 259 THR A CA 1
ATOM 2048 C C . THR A 1 259 ? 34.372 11.564 -44.927 1.00 86.12 259 THR A C 1
ATOM 2050 O O . THR A 1 259 ? 33.743 11.146 -45.894 1.00 86.12 259 THR A O 1
ATOM 2053 N N . VAL A 1 260 ? 34.098 11.162 -43.684 1.00 86.44 260 VAL A N 1
ATOM 2054 C CA . VAL A 1 260 ? 33.088 10.146 -43.361 1.00 86.44 260 VAL A CA 1
ATOM 2055 C C . VAL A 1 260 ? 31.681 10.644 -43.675 1.00 86.44 260 VAL A C 1
ATOM 2057 O O . VAL A 1 260 ? 30.901 9.870 -44.215 1.00 86.44 260 VAL A O 1
ATOM 2060 N N . VAL A 1 261 ? 31.358 11.911 -43.401 1.00 86.31 261 VAL A N 1
ATOM 2061 C CA . VAL A 1 261 ? 30.053 12.499 -43.751 1.00 86.31 261 VAL A CA 1
ATOM 2062 C C . VAL A 1 261 ? 29.875 12.570 -45.268 1.00 86.31 261 VAL A C 1
ATOM 2064 O O . VAL A 1 261 ? 28.874 12.074 -45.772 1.00 86.31 261 VAL A O 1
ATOM 2067 N N . SER A 1 262 ? 30.867 13.080 -46.008 1.00 87.19 262 SER A N 1
ATOM 2068 C CA . SER A 1 262 ? 30.818 13.144 -47.479 1.00 87.19 262 SER A CA 1
ATOM 2069 C C . SER A 1 262 ? 30.644 11.763 -48.116 1.00 87.19 262 SER A C 1
ATOM 2071 O O . SER A 1 262 ? 29.802 11.579 -48.994 1.00 87.19 262 SER A O 1
ATOM 2073 N N . GLU A 1 263 ? 31.445 10.776 -47.707 1.00 87.69 263 GLU A N 1
ATOM 2074 C CA . GLU A 1 263 ? 31.333 9.422 -48.261 1.00 87.69 263 GLU A CA 1
ATOM 2075 C C . GLU A 1 263 ? 30.060 8.714 -47.792 1.00 87.69 263 GLU A C 1
ATOM 2077 O O . GLU A 1 263 ? 29.442 7.986 -48.567 1.00 87.69 263 GLU A O 1
ATOM 2082 N N . GLY A 1 264 ? 29.614 8.981 -46.565 1.00 84.56 264 GLY A N 1
ATOM 2083 C CA . GLY A 1 264 ? 28.339 8.504 -46.053 1.00 84.56 264 GLY A CA 1
ATOM 2084 C C . GLY A 1 264 ? 27.162 9.008 -46.883 1.00 84.56 264 GLY A C 1
ATOM 2085 O O . GLY A 1 264 ? 26.378 8.186 -47.343 1.00 84.56 264 GLY A O 1
ATOM 2086 N N . GLU A 1 265 ? 27.086 10.311 -47.173 1.00 84.88 265 GLU A N 1
ATOM 2087 C CA . GLU A 1 265 ? 26.055 10.921 -48.032 1.00 84.88 265 GLU A CA 1
ATOM 2088 C C . GLU A 1 265 ? 26.073 10.391 -49.475 1.00 84.88 265 GLU A C 1
ATOM 2090 O O . GLU A 1 265 ? 25.028 10.265 -50.110 1.00 84.88 265 GLU A O 1
ATOM 2095 N N . LYS A 1 266 ? 27.244 10.034 -50.015 1.00 86.62 266 LYS A N 1
ATOM 2096 C CA . LYS A 1 266 ? 27.324 9.371 -51.330 1.00 86.62 266 LYS A CA 1
ATOM 2097 C C . LYS A 1 266 ? 26.792 7.942 -51.273 1.00 86.62 266 LYS A C 1
ATOM 2099 O O . LYS A 1 266 ? 26.113 7.499 -52.199 1.00 86.62 266 LYS A O 1
ATOM 2104 N N . LEU A 1 267 ? 27.107 7.221 -50.198 1.00 84.38 267 LEU A N 1
ATOM 2105 C CA . LEU A 1 267 ? 26.661 5.847 -49.990 1.00 84.38 267 LEU A CA 1
ATOM 2106 C C . LEU A 1 267 ? 25.160 5.769 -49.706 1.00 84.38 267 LEU A C 1
ATOM 2108 O O . LEU A 1 267 ? 24.523 4.838 -50.192 1.00 84.38 267 LEU A O 1
ATOM 2112 N N . THR A 1 268 ? 24.569 6.746 -49.009 1.00 81.81 268 THR A N 1
ATOM 2113 C CA . THR A 1 268 ? 23.118 6.762 -48.753 1.00 81.81 268 THR A CA 1
ATOM 2114 C C . THR A 1 268 ? 22.314 6.715 -50.053 1.00 81.81 268 THR A C 1
ATOM 2116 O O . THR A 1 268 ? 21.338 5.975 -50.136 1.00 81.81 268 THR A O 1
ATOM 2119 N N . GLY A 1 269 ? 22.766 7.405 -51.108 1.00 78.19 269 GLY A N 1
ATOM 2120 C CA . GLY A 1 269 ? 22.116 7.384 -52.421 1.00 78.19 269 GLY A CA 1
ATOM 2121 C C . GLY A 1 269 ? 22.094 6.003 -53.089 1.00 78.19 269 GLY A C 1
ATOM 2122 O O . GLY A 1 269 ? 21.126 5.671 -53.766 1.00 78.19 269 GLY A O 1
ATOM 2123 N N . GLY A 1 270 ? 23.124 5.177 -52.872 1.00 79.19 270 GLY A N 1
ATOM 2124 C CA . GLY A 1 270 ? 23.179 3.801 -53.386 1.00 79.19 270 GLY A CA 1
ATOM 2125 C C . GLY A 1 270 ? 22.395 2.787 -52.547 1.00 79.19 270 GLY A C 1
ATOM 2126 O O . GLY A 1 270 ? 22.102 1.696 -53.025 1.00 79.19 270 GLY A O 1
ATOM 2127 N N . TRP A 1 271 ? 22.059 3.148 -51.306 1.00 80.00 271 TRP A N 1
ATOM 2128 C CA . TRP A 1 271 ? 21.407 2.278 -50.323 1.00 80.00 271 TRP A CA 1
ATOM 2129 C C . TRP A 1 271 ? 19.958 2.682 -50.025 1.00 80.00 271 TRP A C 1
ATOM 2131 O O . TRP A 1 271 ? 19.286 2.007 -49.248 1.00 80.00 271 TRP A O 1
ATOM 2141 N N . ALA A 1 272 ? 19.454 3.736 -50.673 1.00 74.50 272 ALA A N 1
ATOM 2142 C CA . ALA A 1 272 ? 18.120 4.293 -50.448 1.00 74.50 272 ALA A CA 1
ATOM 2143 C C . ALA A 1 272 ? 16.973 3.295 -50.705 1.00 74.50 272 ALA A C 1
ATOM 2145 O O . ALA A 1 272 ? 15.906 3.431 -50.118 1.00 74.50 272 ALA A O 1
ATOM 2146 N N . GLU A 1 273 ? 17.189 2.281 -51.553 1.00 74.31 273 GLU A N 1
ATOM 2147 C CA . GLU A 1 273 ? 16.211 1.209 -51.803 1.00 74.31 273 GLU A CA 1
ATOM 2148 C C . GLU A 1 273 ? 16.199 0.125 -50.706 1.00 74.31 273 GLU A C 1
ATOM 2150 O O . GLU A 1 273 ? 15.253 -0.655 -50.629 1.00 74.31 273 GLU A O 1
ATOM 2155 N N . GLN A 1 274 ? 17.239 0.054 -49.866 1.00 69.62 274 GLN A N 1
ATOM 2156 C CA . GLN A 1 274 ? 17.437 -1.009 -48.870 1.00 69.62 274 GLN A CA 1
ATOM 2157 C C . GLN A 1 274 ? 17.308 -0.511 -47.426 1.00 69.62 274 GLN A C 1
ATOM 2159 O O . GLN A 1 274 ? 16.914 -1.278 -46.551 1.00 69.62 274 GLN A O 1
ATOM 2164 N N . CYS A 1 275 ? 17.638 0.754 -47.162 1.00 70.62 275 CYS A N 1
ATOM 2165 C CA . CYS A 1 275 ? 17.578 1.355 -45.833 1.00 70.62 275 CYS A CA 1
ATOM 2166 C C . CYS A 1 275 ? 17.527 2.885 -45.905 1.00 70.62 275 CYS A C 1
ATOM 2168 O O . CYS A 1 275 ? 18.015 3.497 -46.855 1.00 70.62 275 CYS A O 1
ATOM 2170 N N . SER A 1 276 ? 17.029 3.513 -44.843 1.00 77.19 276 SER A N 1
ATOM 2171 C CA . SER A 1 276 ? 17.243 4.942 -44.597 1.00 77.19 276 SER A CA 1
ATOM 2172 C C . SER A 1 276 ? 18.453 5.129 -43.685 1.00 77.19 276 SER A C 1
ATOM 2174 O O . SER A 1 276 ? 18.582 4.411 -42.695 1.00 77.19 276 SER A O 1
ATOM 2176 N N . VAL A 1 277 ? 19.326 6.091 -43.975 1.00 74.75 277 VAL A N 1
ATOM 2177 C CA . VAL A 1 277 ? 20.547 6.321 -43.188 1.00 74.75 277 VAL A CA 1
ATOM 2178 C C . VAL A 1 277 ? 20.477 7.674 -42.484 1.00 74.75 277 VAL A C 1
ATOM 2180 O O . VAL A 1 277 ? 20.348 8.713 -43.126 1.00 74.75 277 VAL A O 1
ATOM 2183 N N . GLU A 1 278 ? 20.622 7.655 -41.163 1.00 74.69 278 GLU A N 1
ATOM 2184 C CA . GLU A 1 278 ? 20.777 8.824 -40.302 1.00 74.69 278 GLU A CA 1
ATOM 2185 C C . GLU A 1 278 ? 22.239 8.921 -39.842 1.00 74.69 278 GLU A C 1
ATOM 2187 O O . GLU A 1 278 ? 22.765 8.048 -39.144 1.00 74.69 278 GLU A O 1
ATOM 2192 N N . MET A 1 279 ? 22.919 10.001 -40.222 1.00 69.44 279 MET A N 1
ATOM 2193 C CA . MET A 1 279 ? 24.293 10.257 -39.790 1.00 69.44 279 MET A CA 1
ATOM 2194 C C . MET A 1 279 ? 24.303 11.270 -38.651 1.00 69.44 279 MET A C 1
ATOM 2196 O O . MET A 1 279 ? 23.882 12.410 -38.821 1.00 69.44 279 MET A O 1
ATOM 2200 N N . SER A 1 280 ? 24.798 10.856 -37.486 1.00 60.97 280 SER A N 1
ATOM 2201 C CA . SER A 1 280 ? 24.955 11.703 -36.302 1.00 60.97 280 SER A CA 1
ATOM 2202 C C . SER A 1 280 ? 26.365 11.527 -35.746 1.00 60.97 280 SER A C 1
ATOM 2204 O O . SER A 1 280 ? 26.581 10.940 -34.689 1.00 60.97 280 SER A O 1
ATOM 2206 N N . ALA A 1 281 ? 27.365 12.007 -36.484 1.00 56.47 281 ALA A N 1
ATOM 2207 C CA . ALA A 1 281 ? 28.736 12.038 -35.987 1.00 56.47 281 ALA A CA 1
ATOM 2208 C C . ALA A 1 281 ? 28.977 13.334 -35.190 1.00 56.47 281 ALA A C 1
ATOM 2210 O O . ALA A 1 281 ? 28.541 14.416 -35.583 1.00 56.47 281 ALA A O 1
ATOM 2211 N N . VAL A 1 282 ? 29.663 13.233 -34.049 1.00 51.91 282 VAL A N 1
ATOM 2212 C CA . VAL A 1 282 ? 30.004 14.393 -33.213 1.00 51.91 282 VAL A CA 1
ATOM 2213 C C . VAL A 1 282 ? 31.448 14.784 -33.508 1.00 51.91 282 VAL A C 1
ATOM 2215 O O . VAL A 1 282 ? 32.377 14.009 -33.273 1.00 51.91 282 VAL A O 1
ATOM 2218 N N . GLN A 1 283 ? 31.640 15.997 -34.028 1.00 55.62 283 GLN A N 1
ATOM 2219 C CA . GLN A 1 283 ? 32.965 16.545 -34.300 1.00 55.62 283 GLN A CA 1
ATOM 2220 C C . GLN A 1 283 ? 33.690 16.840 -32.979 1.00 55.62 283 GLN A C 1
ATOM 2222 O O . GLN A 1 283 ? 33.234 17.659 -32.177 1.00 55.62 283 GLN A O 1
ATOM 2227 N N . LEU A 1 284 ? 34.852 16.219 -32.759 1.00 50.31 284 LEU A N 1
ATOM 2228 C CA . LEU A 1 284 ? 35.749 16.648 -31.690 1.00 50.31 284 LEU A CA 1
ATOM 2229 C C . LEU A 1 284 ? 36.353 17.998 -32.087 1.00 50.31 284 LEU A C 1
ATOM 2231 O O . LEU A 1 284 ? 37.281 18.065 -32.896 1.00 50.31 284 LEU A O 1
ATOM 2235 N N . MET A 1 285 ? 35.839 19.091 -31.518 1.00 39.34 285 MET A N 1
ATOM 2236 C CA . MET A 1 285 ? 36.539 20.369 -31.591 1.00 39.34 285 MET A CA 1
ATOM 2237 C C . MET A 1 285 ? 37.878 20.213 -30.872 1.00 39.34 285 MET A C 1
ATOM 2239 O O . MET A 1 285 ? 37.923 20.036 -29.656 1.00 39.34 285 MET A O 1
ATOM 2243 N N . SER A 1 286 ? 38.975 20.272 -31.627 1.00 41.31 286 SER A N 1
ATOM 2244 C CA . SER A 1 286 ? 40.316 20.370 -31.061 1.00 41.31 286 SER A CA 1
ATOM 2245 C C . SER A 1 286 ? 40.377 21.613 -30.175 1.00 41.31 286 SER A C 1
ATOM 2247 O O . SER A 1 286 ? 40.501 22.732 -30.677 1.00 41.31 286 SER A O 1
ATOM 2249 N N . THR A 1 287 ? 40.323 21.438 -28.856 1.00 36.69 287 THR A N 1
ATOM 2250 C CA . THR A 1 287 ? 40.755 22.471 -27.918 1.00 36.69 287 THR A CA 1
ATOM 2251 C C . THR A 1 287 ? 42.236 22.704 -28.175 1.00 36.69 287 THR A C 1
ATOM 2253 O O . THR A 1 287 ? 43.070 21.875 -27.816 1.00 36.69 287 THR A O 1
ATOM 2256 N N . LYS A 1 288 ? 42.558 23.801 -28.867 1.00 33.22 288 LYS A N 1
ATOM 2257 C CA . LYS A 1 288 ? 43.924 24.317 -28.952 1.00 33.22 288 LYS A CA 1
ATOM 2258 C C . LYS A 1 288 ? 44.414 24.574 -27.522 1.00 33.22 288 LYS A C 1
ATOM 2260 O O . LYS A 1 288 ? 43.924 25.502 -26.884 1.00 33.22 288 LYS A O 1
ATOM 2265 N N . THR A 1 289 ? 45.317 23.735 -27.026 1.00 34.03 289 THR A N 1
ATOM 2266 C CA . THR A 1 289 ? 46.298 24.116 -25.996 1.00 34.03 289 THR A CA 1
ATOM 2267 C C . THR A 1 289 ? 47.432 24.888 -26.638 1.00 34.03 289 THR A C 1
ATOM 2269 O O . THR A 1 289 ? 47.869 24.446 -27.727 1.00 34.03 289 THR A O 1
#